Protein AF-A0A6I0DTQ0-F1 (afdb_monomer_lite)

pLDDT: mean 89.84, std 14.94, range [44.59, 98.56]

Radius of gyration: 71.35 Å; chains: 1; bounding box: 138×40×204 Å

Organism: Brucella anthropi (NCBI:txid529)

Foldseek 3Di:
DDDQDKFKKFFQAWDWAACVQVVHPGIDTGHHRRIDITRPVVRVVCVVVVRIHRSVVVVVVVVVVVVVVVVVVVVVVVVVVVVVVVVVVVVVVVVVVVVVVVVVVVVVVVVVVVVVVVVVVVVVVVVVVVVVVVVVVVVVVVVVVVVVVVVVVVVVVVVVVVVVVVVPDDDDDPPPDDPDDDDDDDDD

Sequence (188 aa):
MSKKSIIVVAFPHGGIIPAGVLEKPANVSVLPHEPIEVPKFYGEHLISDRIAYDFVEAEKRKKVVAVSAANDAEIARADAETLEALNEQIARLTSENEKLTADLDEAGKKISALESDKVKLSGEIGSLQADLKDADKALADERDRLGKELEAERKNVITLTEQLAEVTKPPAQTQESLKMDGDSGKSK

Secondary structure (DSSP, 8-state):
-PPPPEEEEE-TT-EEE-HHHHT-SSPEEE-TT-EEEEEHHHHHHHHHTTSSEEHHHHHHHHHHHHHHHHHHHHHHHHHHHHHHHHHHHHHHHHHHHHHHHHHHHHHHHHHHHHHHHHHHHHHHHHHHHHHHHHHHHHHHHHHHHHHHHHHHHHHHHHHHHHHHHHHTSPPP----------------

Structure (mmCIF, N/CA/C/O backbone):
data_AF-A0A6I0DTQ0-F1
#
_entry.id   AF-A0A6I0DTQ0-F1
#
loop_
_atom_site.group_PDB
_atom_site.id
_atom_site.type_symbol
_atom_site.label_atom_id
_atom_site.label_alt_id
_atom_site.label_comp_id
_atom_site.label_asym_id
_atom_site.label_entity_id
_atom_site.label_seq_id
_atom_site.pdbx_PDB_ins_code
_atom_site.Cartn_x
_atom_site.Cartn_y
_atom_site.Cartn_z
_atom_site.occupancy
_atom_site.B_iso_or_equiv
_atom_site.auth_seq_id
_atom_site.auth_comp_id
_atom_site.auth_asym_id
_atom_site.auth_atom_id
_atom_site.pdbx_PDB_model_num
ATOM 1 N N . MET A 1 1 ? 69.497 1.106 -53.245 1.00 46.22 1 MET A N 1
ATOM 2 C CA . MET A 1 1 ? 68.080 1.028 -53.660 1.00 46.22 1 MET A CA 1
ATOM 3 C C . MET A 1 1 ? 67.212 1.348 -52.450 1.00 46.22 1 MET A C 1
ATOM 5 O O . MET A 1 1 ? 66.999 0.470 -51.621 1.00 46.22 1 MET A O 1
ATOM 9 N N . SER A 1 2 ? 66.807 2.609 -52.275 1.00 53.47 2 SER A N 1
ATOM 10 C CA . SER A 1 2 ? 65.869 2.970 -51.199 1.00 53.47 2 SER A CA 1
ATOM 11 C C . SER A 1 2 ? 64.527 2.302 -51.466 1.00 53.47 2 SER A C 1
ATOM 13 O O . SER A 1 2 ? 64.005 2.402 -52.574 1.00 53.47 2 SER A O 1
ATOM 15 N N . LYS A 1 3 ? 63.971 1.616 -50.464 1.00 60.00 3 LYS A N 1
ATOM 16 C CA . LYS A 1 3 ? 62.603 1.093 -50.533 1.00 60.00 3 LYS A CA 1
ATOM 17 C C . LYS A 1 3 ? 61.665 2.282 -50.765 1.00 60.00 3 LYS A C 1
ATOM 19 O O . LYS A 1 3 ? 61.660 3.209 -49.958 1.00 60.00 3 LYS A O 1
ATOM 24 N N . LYS A 1 4 ? 60.926 2.292 -51.879 1.00 71.62 4 LYS A N 1
ATOM 25 C CA . LYS A 1 4 ? 59.901 3.315 -52.122 1.00 71.62 4 LYS A CA 1
ATOM 26 C C . LYS A 1 4 ? 58.825 3.151 -51.052 1.00 71.62 4 LYS A C 1
ATOM 28 O O . LYS A 1 4 ? 58.296 2.058 -50.882 1.00 71.62 4 LYS A O 1
ATOM 33 N N . SER A 1 5 ? 58.531 4.215 -50.315 1.00 88.12 5 SER A N 1
ATOM 34 C CA . SER A 1 5 ? 57.422 4.226 -49.361 1.00 88.12 5 SER A CA 1
ATOM 35 C C . SER A 1 5 ? 56.105 4.106 -50.128 1.00 88.12 5 SER A C 1
A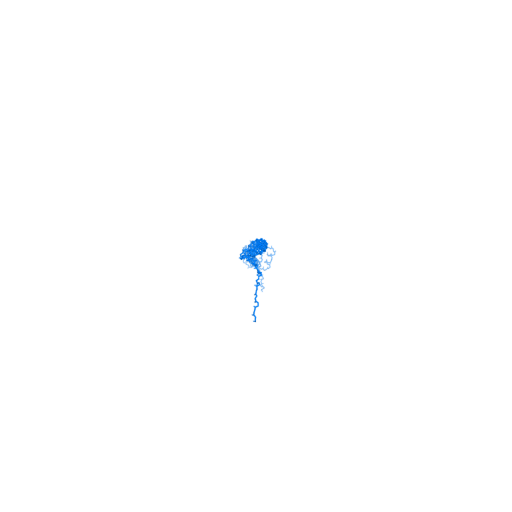TOM 37 O O . SER A 1 5 ? 55.890 4.854 -51.083 1.00 88.12 5 SER A O 1
ATOM 39 N N . ILE A 1 6 ? 55.242 3.179 -49.721 1.00 91.75 6 ILE A N 1
ATOM 40 C CA . ILE A 1 6 ? 53.941 2.890 -50.342 1.00 91.75 6 ILE A CA 1
ATOM 41 C C . ILE A 1 6 ? 52.830 3.267 -49.353 1.00 91.75 6 ILE A C 1
ATOM 43 O O . ILE A 1 6 ? 53.037 3.214 -48.139 1.00 91.75 6 ILE A O 1
ATOM 47 N N . ILE A 1 7 ? 51.671 3.661 -49.876 1.00 93.94 7 ILE A N 1
ATOM 48 C CA . ILE A 1 7 ? 50.420 3.864 -49.136 1.00 93.94 7 ILE A CA 1
ATOM 49 C C . ILE A 1 7 ? 49.283 3.137 -49.866 1.00 93.94 7 ILE A C 1
ATOM 51 O O . ILE A 1 7 ? 49.312 3.019 -51.093 1.00 93.94 7 ILE A O 1
ATOM 55 N N . VAL A 1 8 ? 48.298 2.635 -49.119 1.00 95.81 8 VAL A N 1
ATOM 56 C CA . VAL A 1 8 ? 47.099 2.001 -49.682 1.00 95.81 8 VAL A CA 1
ATOM 57 C C . VAL A 1 8 ? 45.990 3.041 -49.744 1.00 95.81 8 VAL A C 1
ATOM 59 O O . VAL A 1 8 ? 45.531 3.534 -48.712 1.00 95.81 8 VAL A O 1
ATOM 62 N N . VAL A 1 9 ? 45.549 3.365 -50.952 1.00 94.69 9 VAL A N 1
ATOM 63 C CA . VAL A 1 9 ? 44.451 4.306 -51.180 1.00 94.69 9 VAL A CA 1
ATOM 64 C C . VAL A 1 9 ? 43.277 3.599 -51.832 1.00 94.69 9 VAL A C 1
ATOM 66 O O . VAL A 1 9 ? 43.436 2.534 -52.421 1.00 94.69 9 VAL A O 1
ATOM 69 N N . ALA A 1 10 ? 42.097 4.197 -51.742 1.00 96.00 10 ALA A N 1
ATOM 70 C CA . ALA A 1 10 ? 40.934 3.766 -52.501 1.00 96.00 10 ALA A CA 1
ATOM 71 C C . ALA A 1 10 ? 40.205 4.981 -53.083 1.00 96.00 10 ALA A C 1
ATOM 73 O O . ALA A 1 10 ? 40.175 6.060 -52.484 1.00 96.00 10 ALA A O 1
ATOM 74 N N . PHE A 1 11 ? 39.627 4.806 -54.269 1.00 95.62 11 PHE A N 1
ATOM 75 C CA . PHE A 1 11 ? 38.953 5.871 -55.011 1.00 95.62 11 PHE A C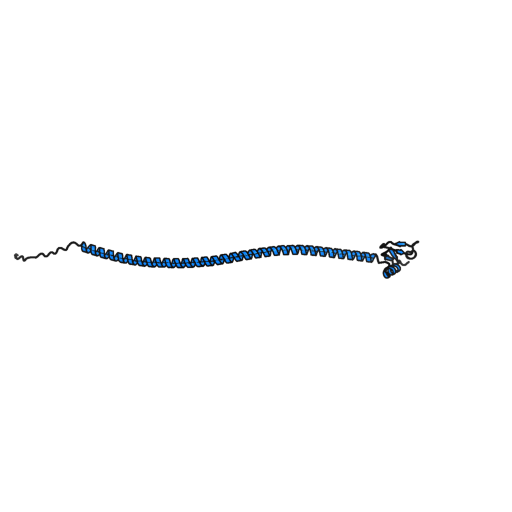A 1
ATOM 76 C C . PHE A 1 11 ? 37.437 5.768 -54.808 1.00 95.62 11 PHE A C 1
ATOM 78 O O . PHE A 1 11 ? 36.880 4.718 -55.121 1.00 95.62 11 PHE A O 1
ATOM 85 N N . PRO A 1 12 ? 36.727 6.821 -54.364 1.00 93.94 12 PRO A N 1
ATOM 86 C CA . PRO A 1 12 ? 35.274 6.767 -54.155 1.00 93.94 12 PRO A CA 1
ATOM 87 C C . PRO A 1 12 ? 34.465 6.380 -55.401 1.00 93.94 12 PRO A C 1
ATOM 89 O O . PRO A 1 12 ? 33.407 5.769 -55.296 1.00 93.94 12 PRO A O 1
ATOM 92 N N . HIS A 1 13 ? 34.965 6.719 -56.591 1.00 94.06 13 HIS A N 1
ATOM 93 C CA . HIS A 1 13 ? 34.274 6.497 -57.867 1.00 94.06 13 HIS A CA 1
ATOM 94 C C . HIS A 1 13 ? 35.067 5.617 -58.845 1.00 94.06 13 HIS A C 1
ATOM 96 O O . HIS A 1 13 ? 34.694 5.500 -60.010 1.00 94.06 13 HIS A O 1
ATOM 102 N N . GLY A 1 14 ? 36.145 4.979 -58.377 1.00 92.06 14 GLY A N 1
ATOM 103 C CA . GLY A 1 14 ? 37.101 4.283 -59.238 1.00 92.06 14 GLY A CA 1
ATOM 104 C C . GLY A 1 14 ? 37.994 5.255 -60.014 1.00 92.06 14 GLY A C 1
ATOM 105 O O . GLY A 1 14 ? 37.874 6.476 -59.890 1.00 92.06 14 GLY A O 1
ATOM 106 N N . GLY A 1 15 ? 38.932 4.725 -60.794 1.00 91.56 15 GLY A N 1
ATOM 107 C CA . GLY A 1 15 ? 39.879 5.554 -61.536 1.00 91.56 15 GLY A CA 1
ATOM 108 C C . GLY A 1 15 ? 40.853 4.763 -62.398 1.00 91.56 15 GLY A C 1
ATOM 109 O O . GLY A 1 15 ? 40.820 3.535 -62.452 1.00 91.56 15 GLY A O 1
ATOM 110 N N . ILE A 1 16 ? 41.732 5.485 -63.091 1.00 92.56 16 ILE A N 1
ATOM 111 C CA . ILE A 1 16 ? 42.818 4.903 -63.881 1.00 92.56 16 ILE A CA 1
ATOM 112 C C . ILE A 1 16 ? 44.137 5.447 -63.344 1.00 92.56 16 ILE A C 1
ATOM 114 O O . ILE A 1 16 ? 44.360 6.656 -63.349 1.00 92.56 16 ILE A O 1
ATOM 118 N N . ILE A 1 17 ? 45.024 4.552 -62.917 1.00 92.31 17 ILE A N 1
ATOM 119 C CA . ILE A 1 17 ? 46.374 4.894 -62.481 1.00 92.31 17 ILE A CA 1
ATOM 120 C C . ILE A 1 17 ? 47.333 4.709 -63.663 1.00 92.31 17 ILE A C 1
ATOM 122 O O . ILE A 1 17 ? 47.393 3.612 -64.233 1.00 92.31 17 ILE A O 1
ATOM 126 N N . PRO A 1 18 ? 48.101 5.745 -64.045 1.00 92.56 18 PRO A N 1
ATOM 127 C CA . PRO A 1 18 ? 49.045 5.640 -65.147 1.00 92.56 18 PRO A CA 1
ATOM 128 C C . PRO A 1 18 ? 50.123 4.575 -64.912 1.00 92.56 18 PRO A C 1
ATOM 130 O O . PRO A 1 18 ? 50.679 4.458 -63.818 1.00 92.56 18 PRO A O 1
ATOM 133 N N . ALA A 1 19 ? 50.479 3.858 -65.978 1.00 89.00 19 ALA A N 1
ATOM 134 C CA . ALA A 1 19 ? 51.502 2.811 -66.002 1.00 89.00 19 ALA A CA 1
ATOM 135 C C . ALA A 1 19 ? 52.829 3.242 -65.343 1.00 89.00 19 ALA A C 1
ATOM 137 O O . ALA A 1 19 ? 53.404 2.509 -64.539 1.00 89.00 19 ALA A O 1
ATOM 138 N N . GLY A 1 20 ? 53.271 4.475 -65.630 1.00 86.75 20 GLY A N 1
ATOM 139 C CA . GLY A 1 20 ? 54.525 5.045 -65.125 1.00 86.75 20 GLY A CA 1
ATOM 140 C C . GLY A 1 20 ? 54.544 5.342 -63.622 1.00 86.75 20 GLY A C 1
ATOM 141 O O . GLY A 1 20 ? 55.620 5.442 -63.043 1.00 86.75 20 GLY A O 1
ATOM 142 N N . VAL A 1 21 ? 53.380 5.441 -62.973 1.00 86.75 21 VAL A N 1
ATOM 143 C CA . VAL A 1 21 ? 53.284 5.645 -61.516 1.00 86.75 21 VAL A CA 1
ATOM 144 C C . VAL A 1 21 ? 53.479 4.326 -60.764 1.00 86.75 21 VAL A C 1
ATOM 146 O O . VAL A 1 21 ? 54.092 4.308 -59.699 1.00 86.75 21 VAL A O 1
ATOM 149 N N . LEU A 1 22 ? 52.981 3.220 -61.328 1.00 86.00 22 LEU A N 1
ATOM 150 C CA . LEU A 1 22 ? 53.056 1.879 -60.733 1.00 86.00 22 LEU A CA 1
ATOM 151 C C . LEU A 1 22 ? 54.194 1.013 -61.295 1.00 86.00 22 LEU A C 1
ATOM 153 O O . LEU A 1 22 ? 54.311 -0.142 -60.898 1.00 86.00 22 LEU A O 1
ATOM 157 N N . GLU A 1 23 ? 54.991 1.538 -62.232 1.00 85.25 23 GLU A N 1
ATOM 158 C CA . GLU A 1 23 ? 56.022 0.790 -62.977 1.00 85.25 23 GLU A CA 1
ATOM 159 C C . GLU A 1 23 ? 55.468 -0.477 -63.659 1.00 85.25 23 GLU A C 1
ATOM 161 O O . GLU A 1 23 ? 56.140 -1.501 -63.778 1.00 85.25 23 GLU A O 1
ATOM 166 N N . LYS A 1 24 ? 54.212 -0.402 -64.113 1.00 85.19 24 LYS A N 1
ATOM 167 C CA . LYS A 1 24 ? 53.505 -1.483 -64.811 1.00 85.19 24 LYS A CA 1
ATOM 168 C C . LYS A 1 24 ? 53.553 -1.271 -66.329 1.00 85.19 24 LYS A C 1
ATOM 170 O O . LYS A 1 24 ? 53.715 -0.140 -66.777 1.00 85.19 24 LYS A O 1
ATOM 175 N N . PRO A 1 25 ? 53.375 -2.329 -67.142 1.00 84.00 25 PRO A N 1
ATOM 176 C CA . PRO A 1 25 ? 53.406 -2.214 -68.603 1.00 84.00 25 PRO A CA 1
ATOM 177 C C . PRO A 1 25 ? 52.182 -1.496 -69.201 1.00 84.00 25 PRO A C 1
ATOM 179 O O . PRO A 1 25 ? 52.216 -1.108 -70.364 1.00 84.00 25 PRO A O 1
ATOM 182 N N . ALA A 1 26 ? 51.102 -1.318 -68.433 1.00 91.00 26 ALA A N 1
ATOM 183 C CA . ALA A 1 26 ? 49.875 -0.659 -68.870 1.00 91.00 26 ALA A CA 1
ATOM 184 C C . ALA A 1 26 ? 49.212 0.102 -67.714 1.00 91.00 26 ALA A C 1
ATOM 186 O O . ALA A 1 26 ? 49.498 -0.150 -66.539 1.00 91.00 26 ALA A O 1
ATOM 187 N N . ASN A 1 27 ? 48.324 1.036 -68.064 1.00 91.12 27 ASN A N 1
ATOM 188 C CA . ASN A 1 27 ? 47.501 1.754 -67.095 1.00 91.12 27 ASN A CA 1
ATOM 189 C C . ASN A 1 27 ? 46.616 0.765 -66.326 1.00 91.12 27 ASN A C 1
ATOM 191 O O . ASN A 1 27 ? 46.078 -0.176 -66.909 1.00 91.12 27 ASN A O 1
ATOM 195 N N . VAL A 1 28 ? 46.446 0.992 -65.026 1.00 92.06 28 VAL A N 1
ATOM 196 C CA . VAL A 1 28 ? 45.638 0.131 -64.155 1.00 92.06 28 VAL A CA 1
ATOM 197 C C . VAL A 1 28 ? 44.296 0.799 -63.907 1.00 92.06 28 VAL A C 1
ATOM 199 O O . VAL A 1 28 ? 44.256 1.903 -63.374 1.00 92.06 28 VAL A O 1
ATOM 202 N N . SER A 1 29 ? 43.204 0.135 -64.280 1.00 92.31 29 SER A N 1
ATOM 203 C CA . SER A 1 29 ? 41.858 0.548 -63.877 1.00 92.31 29 SER A CA 1
ATOM 204 C C . SER A 1 29 ? 41.558 -0.005 -62.485 1.00 92.31 29 SER A C 1
ATOM 206 O O . SER A 1 29 ? 41.825 -1.174 -62.225 1.00 92.31 29 SER A O 1
ATOM 208 N N . VAL A 1 30 ? 41.044 0.851 -61.607 1.00 93.31 30 VAL A N 1
ATOM 209 C CA . VAL A 1 30 ? 40.690 0.543 -60.218 1.00 93.31 30 VAL A CA 1
ATOM 210 C C . VAL A 1 30 ? 39.196 0.786 -60.048 1.00 93.31 30 VAL A C 1
ATOM 212 O O . VAL A 1 30 ? 38.687 1.835 -60.465 1.00 93.31 30 VAL A O 1
ATOM 215 N N . LEU A 1 31 ? 38.488 -0.174 -59.462 1.00 93.50 31 LEU A N 1
ATOM 216 C CA . LEU A 1 31 ? 37.058 -0.066 -59.194 1.00 93.50 31 LEU A CA 1
ATOM 217 C C . LEU A 1 31 ? 36.773 0.883 -58.013 1.00 93.50 31 LEU A C 1
ATOM 219 O O . LEU A 1 31 ? 37.662 1.193 -57.214 1.00 93.50 31 LEU A O 1
ATOM 223 N N . PRO A 1 32 ? 35.527 1.372 -57.874 1.00 95.31 32 PRO A N 1
ATOM 224 C CA . PRO A 1 32 ? 35.122 2.150 -56.709 1.00 95.31 32 PRO A CA 1
ATOM 225 C C . PRO A 1 32 ? 35.425 1.426 -55.392 1.00 95.31 32 PRO A C 1
ATOM 227 O O . PRO A 1 32 ? 35.083 0.258 -55.224 1.00 95.31 32 PRO A O 1
ATOM 230 N N . HIS A 1 33 ? 36.051 2.142 -54.459 1.00 93.25 33 HIS A N 1
ATOM 231 C CA . HIS A 1 33 ? 36.477 1.677 -53.135 1.00 93.25 33 HIS A CA 1
ATOM 232 C C . HIS A 1 33 ? 37.450 0.487 -53.126 1.00 93.25 33 HIS A C 1
ATOM 234 O O . HIS A 1 33 ? 37.730 -0.059 -52.057 1.00 93.25 33 HIS A O 1
ATOM 240 N N . GLU A 1 34 ? 37.997 0.103 -54.280 1.00 94.12 34 GLU A N 1
ATOM 241 C CA . GLU A 1 34 ? 38.989 -0.961 -54.363 1.00 94.12 34 GLU A CA 1
ATOM 242 C C . GLU A 1 34 ? 40.337 -0.465 -53.803 1.00 94.12 34 GLU A C 1
ATOM 244 O O . GLU A 1 34 ? 40.839 0.578 -54.243 1.00 94.12 34 GLU A O 1
ATOM 249 N N . PRO A 1 35 ? 40.921 -1.166 -52.813 1.00 94.88 35 PRO A N 1
ATOM 250 C CA . PRO A 1 35 ? 42.202 -0.784 -52.236 1.00 94.88 35 PRO A CA 1
ATOM 251 C C . PRO A 1 35 ? 43.342 -1.051 -53.220 1.00 94.88 35 PRO A C 1
ATOM 253 O O . PRO A 1 35 ? 43.475 -2.149 -53.760 1.00 94.88 35 PRO A O 1
ATOM 256 N N . ILE A 1 36 ? 44.207 -0.058 -53.414 1.00 94.31 36 ILE A N 1
ATOM 257 C CA . ILE A 1 36 ? 45.357 -0.144 -54.314 1.00 94.31 36 ILE A CA 1
ATOM 258 C C . ILE A 1 36 ? 46.597 0.486 -53.677 1.00 94.31 36 ILE A C 1
ATOM 260 O O . ILE A 1 36 ? 46.548 1.548 -53.056 1.00 94.31 36 ILE A O 1
ATOM 264 N N . GLU A 1 37 ? 47.732 -0.185 -53.843 1.00 93.94 37 GLU A N 1
ATOM 265 C CA . GLU A 1 37 ? 49.034 0.288 -53.384 1.00 93.94 37 GLU A CA 1
ATOM 266 C C . GLU A 1 37 ? 49.648 1.263 -54.392 1.00 93.94 37 GLU A C 1
ATOM 268 O O . GLU A 1 37 ? 49.833 0.933 -55.566 1.00 93.94 37 GLU A O 1
ATOM 273 N N . VAL A 1 38 ? 49.995 2.463 -53.926 1.00 93.12 38 VAL A N 1
ATOM 274 C CA . VAL A 1 38 ? 50.631 3.508 -54.739 1.00 93.12 38 VAL A CA 1
ATOM 275 C C . VAL A 1 38 ? 51.852 4.095 -54.025 1.00 93.12 38 VAL A C 1
ATOM 277 O O . VAL A 1 38 ? 51.929 4.046 -52.793 1.00 93.12 38 VAL A O 1
ATOM 280 N N . PRO A 1 39 ? 52.819 4.692 -54.751 1.00 94.31 39 PRO A N 1
ATOM 281 C CA . PRO A 1 39 ? 53.898 5.445 -54.118 1.00 94.31 39 PRO A CA 1
ATOM 282 C C . PRO A 1 39 ? 53.343 6.530 -53.189 1.00 94.31 39 PRO A C 1
ATOM 284 O O . PRO A 1 39 ? 52.445 7.279 -53.574 1.00 94.31 39 PRO A O 1
ATOM 287 N N . LYS A 1 40 ? 53.906 6.645 -51.983 1.00 92.94 40 LYS A N 1
ATOM 288 C CA . LYS A 1 40 ? 53.403 7.506 -50.902 1.00 92.94 40 LYS A CA 1
ATOM 289 C C . LYS A 1 40 ? 53.139 8.947 -51.343 1.00 92.94 40 LYS A C 1
ATOM 291 O O . LYS A 1 40 ? 52.053 9.452 -51.112 1.00 92.94 40 LYS A O 1
ATOM 296 N N . PHE A 1 41 ? 54.090 9.561 -52.047 1.00 91.31 41 PHE A N 1
ATOM 297 C CA . PHE A 1 41 ? 53.958 10.930 -52.557 1.00 91.31 41 PHE A CA 1
ATOM 298 C C . PHE A 1 41 ? 52.749 11.098 -53.493 1.00 91.31 41 PHE A C 1
ATOM 300 O O . PHE A 1 41 ? 51.995 12.056 -53.378 1.00 91.31 41 PHE A O 1
ATOM 307 N N . TYR A 1 42 ? 52.523 10.135 -54.392 1.00 92.06 42 TYR A N 1
ATOM 308 C CA . TYR A 1 42 ? 51.373 10.154 -55.296 1.00 92.06 42 TYR A CA 1
ATOM 309 C C . TYR A 1 42 ? 50.056 9.954 -54.534 1.00 92.06 42 TYR A C 1
ATOM 311 O O . TYR A 1 42 ? 49.102 10.694 -54.752 1.00 92.06 42 TYR A O 1
ATOM 319 N N . GLY A 1 43 ? 50.013 8.999 -53.599 1.00 93.44 43 GLY A N 1
ATOM 320 C CA . GLY A 1 43 ? 48.832 8.756 -52.767 1.00 93.44 43 GLY A CA 1
ATOM 321 C C . GLY A 1 43 ? 48.459 9.941 -51.873 1.00 93.44 43 GLY A C 1
ATOM 322 O O . GLY A 1 43 ? 47.283 10.277 -51.781 1.00 93.44 43 GLY A O 1
ATOM 323 N N . GLU A 1 44 ? 49.436 10.622 -51.269 1.00 94.31 44 GLU A N 1
ATOM 324 C CA . GLU A 1 44 ? 49.205 11.816 -50.441 1.00 94.31 44 GLU A CA 1
ATOM 325 C C . GLU A 1 44 ? 48.609 12.976 -51.248 1.00 94.31 44 GLU A C 1
ATOM 327 O O . GLU A 1 44 ? 47.685 13.629 -50.766 1.00 94.31 44 GLU A O 1
ATOM 332 N N . HIS A 1 45 ? 49.061 13.193 -52.489 1.00 94.94 45 HIS A N 1
ATOM 333 C CA . HIS A 1 45 ? 48.438 14.172 -53.385 1.00 94.94 45 HIS A CA 1
ATOM 334 C C . HIS A 1 45 ? 46.989 13.810 -53.713 1.00 94.94 45 HIS A C 1
ATOM 336 O O . HIS A 1 45 ? 46.106 14.656 -53.594 1.00 94.94 45 HIS A O 1
ATOM 342 N N . LEU A 1 46 ? 46.719 12.543 -54.043 1.00 94.25 46 LEU A N 1
ATOM 343 C CA . LEU A 1 46 ? 45.353 12.090 -54.314 1.00 94.25 46 LEU A CA 1
ATOM 344 C C . LEU A 1 46 ? 44.425 12.267 -53.106 1.00 94.25 46 LEU A C 1
ATOM 346 O O . LEU A 1 46 ? 43.259 12.622 -53.278 1.00 94.25 46 LEU A O 1
ATOM 350 N N . ILE A 1 47 ? 44.931 12.024 -51.895 1.00 94.81 47 ILE A N 1
ATOM 351 C CA . ILE A 1 47 ? 44.183 12.232 -50.650 1.00 94.81 47 ILE A CA 1
ATOM 352 C C . ILE A 1 47 ? 43.957 13.724 -50.390 1.00 94.81 47 ILE A C 1
ATOM 354 O O . ILE A 1 47 ? 42.835 14.128 -50.079 1.00 94.81 47 ILE A O 1
ATOM 358 N N . SER A 1 48 ? 44.995 14.550 -50.544 1.00 95.00 48 SER A N 1
ATOM 359 C CA . SER A 1 48 ? 44.921 16.008 -50.376 1.00 95.00 48 SER A CA 1
ATOM 360 C C . SER A 1 48 ? 43.880 16.635 -51.306 1.00 95.00 48 SER A C 1
ATOM 362 O O . SER A 1 48 ? 43.073 17.460 -50.874 1.00 95.00 48 SER A O 1
ATOM 364 N N . ASP A 1 49 ? 43.843 16.180 -52.558 1.00 95.06 49 ASP A N 1
ATOM 365 C CA . ASP A 1 49 ? 42.918 16.668 -53.583 1.00 95.06 49 ASP A CA 1
ATOM 366 C C . ASP A 1 49 ? 41.523 16.025 -53.480 1.00 95.06 49 ASP A C 1
ATOM 368 O O . ASP A 1 49 ? 40.641 16.309 -54.291 1.00 95.06 49 ASP A O 1
ATOM 372 N N . ARG A 1 50 ? 41.298 15.172 -52.467 1.00 92.94 50 ARG A N 1
ATOM 373 C CA . ARG A 1 50 ? 40.045 14.433 -52.215 1.00 92.94 50 ARG A CA 1
ATOM 374 C C . ARG A 1 50 ? 39.630 13.503 -53.361 1.00 92.94 50 ARG A C 1
ATOM 376 O O . ARG A 1 50 ? 38.459 13.150 -53.483 1.00 92.94 50 ARG A O 1
ATOM 383 N N . ILE A 1 51 ? 40.589 13.095 -54.188 1.00 93.19 51 ILE A N 1
ATOM 384 C CA . ILE A 1 51 ? 40.391 12.153 -55.296 1.00 93.19 51 ILE A CA 1
ATOM 385 C C . ILE A 1 51 ? 40.391 10.711 -54.769 1.00 93.19 51 ILE A C 1
ATOM 387 O O . ILE A 1 51 ? 39.645 9.864 -55.261 1.00 93.19 51 ILE A O 1
ATOM 391 N N . ALA A 1 52 ? 41.202 10.434 -53.747 1.00 94.38 52 ALA A N 1
ATOM 392 C CA . ALA A 1 52 ? 41.252 9.158 -53.043 1.00 94.38 52 ALA A CA 1
ATOM 393 C C . ALA A 1 52 ? 41.223 9.374 -51.522 1.00 94.38 52 ALA A C 1
ATOM 395 O O . ALA A 1 52 ? 41.318 10.499 -51.038 1.00 94.38 52 ALA A O 1
ATOM 396 N N . TYR A 1 53 ? 41.094 8.299 -50.753 1.00 94.50 53 TYR A N 1
ATOM 397 C CA . TYR A 1 53 ? 41.240 8.322 -49.297 1.00 94.50 53 TYR A CA 1
ATOM 398 C C . TYR A 1 53 ? 42.207 7.229 -48.839 1.00 94.50 53 TYR A C 1
ATOM 400 O O . TYR A 1 53 ? 42.385 6.227 -49.535 1.00 94.50 53 TYR A O 1
ATOM 408 N N . ASP A 1 54 ? 42.820 7.411 -47.665 1.00 95.31 54 ASP A N 1
ATOM 409 C CA . ASP A 1 54 ? 43.622 6.367 -47.020 1.00 95.31 54 ASP A CA 1
ATOM 410 C C . ASP A 1 54 ? 42.699 5.216 -46.605 1.00 95.31 54 ASP A C 1
ATOM 412 O O . ASP A 1 54 ? 41.855 5.354 -45.711 1.00 95.31 54 ASP A O 1
ATOM 416 N N . PHE A 1 55 ? 42.838 4.079 -47.283 1.00 93.06 55 PHE A N 1
ATOM 417 C CA . PHE A 1 55 ? 41.969 2.929 -47.074 1.00 93.06 55 PHE A CA 1
ATOM 418 C C . PHE A 1 55 ? 42.174 2.309 -45.689 1.00 93.06 55 PHE A C 1
ATOM 420 O O . PHE A 1 55 ? 41.205 1.945 -45.020 1.00 93.06 55 PHE A O 1
ATOM 427 N N . VAL A 1 56 ? 43.424 2.235 -45.227 1.00 92.69 56 VAL A N 1
ATOM 428 C CA . VAL A 1 56 ? 43.775 1.623 -43.940 1.00 92.69 56 VAL A CA 1
ATOM 429 C C . VAL A 1 56 ? 43.246 2.475 -42.793 1.00 92.69 56 VAL A C 1
ATOM 431 O O . VAL A 1 56 ? 42.713 1.944 -41.814 1.00 92.69 56 VAL A O 1
ATOM 434 N N . GLU A 1 57 ? 43.365 3.796 -42.895 1.00 90.62 57 GLU A N 1
ATOM 435 C CA . GLU A 1 57 ? 42.808 4.703 -41.897 1.00 90.62 57 GLU A CA 1
ATOM 436 C C . GLU A 1 57 ? 41.272 4.706 -41.924 1.00 90.62 57 GLU A C 1
ATOM 438 O O . GLU A 1 57 ? 40.640 4.657 -40.865 1.00 90.62 57 GLU A O 1
ATOM 443 N N . ALA A 1 58 ? 40.656 4.681 -43.108 1.00 90.00 58 ALA A N 1
ATOM 444 C CA . ALA A 1 58 ? 39.205 4.593 -43.245 1.00 90.00 58 ALA A CA 1
ATOM 445 C C . ALA A 1 58 ? 38.635 3.289 -42.660 1.00 90.00 58 ALA A C 1
ATOM 447 O O . ALA A 1 58 ? 37.631 3.331 -41.945 1.00 90.00 58 ALA A O 1
ATOM 448 N N . GLU A 1 59 ? 39.281 2.140 -42.881 1.00 90.62 59 GLU A N 1
ATOM 449 C CA . GLU A 1 59 ? 38.877 0.874 -42.257 1.00 90.62 59 GLU A CA 1
ATOM 450 C C . GLU A 1 59 ? 39.024 0.899 -40.734 1.00 90.62 59 GLU A C 1
ATOM 452 O O . GLU A 1 59 ? 38.148 0.399 -40.022 1.00 90.62 59 GLU A O 1
ATOM 457 N N . LYS A 1 60 ? 40.103 1.498 -40.210 1.00 92.19 60 LYS A N 1
ATOM 458 C CA . LYS A 1 60 ? 40.275 1.683 -38.761 1.00 92.19 60 LYS A CA 1
ATOM 459 C C . LYS A 1 60 ? 39.156 2.545 -38.186 1.00 92.19 60 LYS A C 1
ATOM 461 O O . LYS A 1 60 ? 38.531 2.139 -37.210 1.00 92.19 60 LYS A O 1
ATOM 466 N N . ARG A 1 61 ? 38.852 3.685 -38.815 1.00 90.81 61 ARG A N 1
ATOM 467 C CA . ARG A 1 61 ? 37.748 4.566 -38.402 1.00 90.81 61 ARG A CA 1
ATOM 468 C C . ARG A 1 61 ? 36.406 3.835 -38.454 1.00 90.81 61 ARG A C 1
ATOM 470 O O . ARG A 1 61 ? 35.653 3.902 -37.489 1.00 90.81 61 ARG A O 1
ATOM 477 N N . LYS A 1 62 ? 36.136 3.061 -39.512 1.00 91.12 62 LYS A N 1
ATOM 478 C CA . LYS A 1 62 ? 34.916 2.244 -39.636 1.00 91.12 62 LYS A CA 1
ATOM 479 C C . LYS A 1 62 ? 34.788 1.223 -38.503 1.00 91.12 62 LYS A C 1
ATOM 481 O O . LYS A 1 62 ? 33.706 1.077 -37.944 1.00 91.12 62 LYS A O 1
ATOM 486 N N . LYS A 1 63 ? 35.881 0.541 -38.141 1.00 90.62 63 LYS A N 1
ATOM 487 C CA . LYS A 1 63 ? 35.901 -0.405 -37.013 1.00 90.62 63 LYS A CA 1
ATOM 488 C C . LYS A 1 63 ? 35.645 0.298 -35.681 1.00 90.62 63 LYS A C 1
ATOM 490 O O . LYS A 1 63 ? 34.831 -0.186 -34.908 1.00 90.62 63 LYS A O 1
ATOM 495 N N . VAL A 1 64 ? 36.278 1.446 -35.435 1.00 93.19 64 VAL A N 1
ATOM 496 C CA . VAL A 1 64 ? 36.067 2.225 -34.201 1.00 93.19 64 VAL A CA 1
ATOM 497 C C . VAL A 1 64 ? 34.615 2.693 -34.081 1.00 93.19 64 VAL A C 1
ATOM 499 O O . VAL A 1 64 ? 34.018 2.514 -33.026 1.00 93.19 64 VAL A O 1
ATOM 502 N N . VAL A 1 65 ? 34.024 3.211 -35.162 1.00 93.25 65 VAL A N 1
ATOM 503 C CA . VAL A 1 65 ? 32.615 3.647 -35.184 1.00 93.25 65 VAL A CA 1
ATOM 504 C C . VAL A 1 65 ? 31.653 2.472 -34.984 1.00 93.25 65 VAL A C 1
ATOM 506 O O . VAL A 1 65 ? 30.655 2.603 -34.284 1.00 93.25 65 VAL A O 1
ATOM 509 N N . ALA A 1 66 ? 31.945 1.307 -35.568 1.00 93.19 66 ALA A N 1
ATOM 510 C CA . ALA A 1 66 ? 31.129 0.113 -35.356 1.00 93.19 66 ALA A CA 1
ATOM 511 C C . ALA A 1 66 ? 31.184 -0.369 -33.896 1.00 93.19 66 ALA A C 1
ATOM 513 O O . ALA A 1 66 ? 30.160 -0.766 -33.350 1.00 93.19 66 ALA A O 1
ATOM 514 N N . VAL A 1 67 ? 32.360 -0.306 -33.260 1.00 94.19 67 VAL A N 1
ATOM 515 C CA . VAL A 1 67 ? 32.527 -0.662 -31.843 1.00 94.19 67 VAL A CA 1
ATOM 516 C C . VAL A 1 67 ? 31.815 0.340 -30.937 1.00 94.19 67 VAL A C 1
ATOM 518 O O . VAL A 1 67 ? 31.118 -0.083 -30.022 1.00 94.19 67 VAL A O 1
ATOM 521 N N . SER A 1 68 ? 31.925 1.647 -31.196 1.00 92.75 68 SER A N 1
ATOM 522 C CA . SER A 1 68 ? 31.204 2.642 -30.392 1.00 92.75 68 SER A CA 1
ATOM 523 C C . SER A 1 68 ? 29.691 2.475 -30.525 1.00 92.75 68 SER A C 1
ATOM 525 O O . SER A 1 68 ? 29.006 2.419 -29.515 1.00 92.75 68 SER A O 1
ATOM 527 N N . ALA A 1 69 ? 29.178 2.279 -31.744 1.00 94.75 69 ALA A N 1
ATOM 528 C CA . ALA A 1 69 ? 27.752 2.047 -31.964 1.00 94.75 69 ALA A CA 1
ATOM 529 C C . ALA A 1 69 ? 27.249 0.753 -31.298 1.00 94.75 69 ALA A C 1
ATOM 531 O O . ALA A 1 69 ? 26.118 0.709 -30.818 1.00 94.75 69 ALA A O 1
ATOM 532 N N . ALA A 1 70 ? 28.073 -0.300 -31.261 1.00 94.81 70 ALA A N 1
ATOM 533 C CA . ALA A 1 70 ? 27.739 -1.534 -30.555 1.00 94.81 70 ALA A CA 1
ATOM 534 C C . ALA A 1 70 ? 27.672 -1.317 -29.036 1.00 94.81 70 ALA A C 1
ATOM 536 O O . ALA A 1 70 ? 26.706 -1.753 -28.415 1.00 94.81 70 ALA A O 1
ATOM 537 N N . ASN A 1 71 ? 28.642 -0.597 -28.464 1.00 95.12 71 ASN A N 1
ATOM 538 C CA . ASN A 1 71 ? 28.650 -0.260 -27.040 1.00 95.12 71 ASN A CA 1
ATOM 539 C C . ASN A 1 71 ? 27.454 0.627 -26.668 1.00 95.12 71 ASN A C 1
ATOM 541 O O . ASN A 1 71 ? 26.781 0.356 -25.680 1.00 95.12 71 ASN A O 1
ATOM 545 N N . ASP A 1 72 ? 27.145 1.644 -27.476 1.00 95.62 72 ASP A N 1
ATOM 546 C CA . ASP A 1 72 ? 25.992 2.523 -27.250 1.00 95.62 72 ASP A CA 1
ATOM 547 C C . ASP A 1 72 ? 24.676 1.729 -27.293 1.00 95.62 72 ASP A C 1
ATOM 549 O O . ASP A 1 72 ? 23.780 1.952 -26.479 1.00 95.62 72 ASP A O 1
ATOM 553 N N . ALA A 1 73 ? 24.561 0.760 -28.209 1.00 95.88 73 ALA A N 1
ATOM 554 C CA . ALA A 1 73 ? 23.398 -0.119 -28.290 1.00 95.88 73 ALA A CA 1
ATOM 555 C C . ALA A 1 73 ? 23.294 -1.087 -27.099 1.00 95.88 73 ALA A C 1
ATOM 557 O O . ALA A 1 73 ? 22.185 -1.406 -26.671 1.00 95.88 73 ALA A O 1
ATOM 558 N N . GLU A 1 74 ? 24.420 -1.568 -26.570 1.00 96.50 74 GLU A N 1
ATOM 559 C CA . GLU A 1 74 ? 24.455 -2.406 -25.368 1.00 96.50 74 GLU A CA 1
ATOM 560 C C . GLU A 1 74 ? 24.046 -1.611 -24.124 1.00 96.50 74 GLU A C 1
ATOM 562 O O . GLU A 1 74 ? 23.179 -2.061 -23.377 1.00 96.50 74 GLU A O 1
ATOM 567 N N . ILE A 1 75 ? 24.580 -0.397 -23.961 1.00 95.94 75 ILE A N 1
ATOM 568 C CA . ILE A 1 75 ? 24.201 0.522 -22.880 1.00 95.94 75 ILE A CA 1
ATOM 569 C C . ILE A 1 75 ? 22.706 0.841 -22.963 1.00 95.94 75 ILE A C 1
ATOM 571 O O . ILE A 1 75 ? 21.996 0.683 -21.977 1.00 95.94 75 ILE A O 1
ATOM 575 N N . ALA A 1 76 ? 22.195 1.189 -24.148 1.00 96.56 76 ALA A N 1
ATOM 576 C CA . ALA A 1 76 ? 20.776 1.492 -24.326 1.00 96.56 76 ALA A CA 1
ATOM 577 C C . ALA A 1 76 ? 19.858 0.304 -23.985 1.00 96.56 76 ALA A C 1
ATOM 579 O O . ALA A 1 76 ? 18.754 0.506 -23.481 1.00 96.56 76 ALA A O 1
ATOM 580 N N . ARG A 1 77 ? 20.295 -0.936 -24.246 1.00 96.56 77 ARG A N 1
ATOM 581 C CA . ARG A 1 77 ? 19.551 -2.141 -23.841 1.00 96.56 77 ARG A CA 1
ATOM 582 C C . ARG A 1 77 ? 19.581 -2.342 -22.332 1.00 96.56 77 ARG A C 1
ATOM 584 O O . ARG A 1 77 ? 18.526 -2.569 -21.753 1.00 96.56 77 ARG A O 1
ATOM 591 N N . ALA A 1 78 ? 20.748 -2.215 -21.705 1.00 96.56 78 ALA A N 1
ATOM 592 C CA . ALA A 1 78 ? 20.875 -2.322 -20.254 1.00 96.56 78 ALA A CA 1
ATOM 593 C C . ALA A 1 78 ? 20.037 -1.248 -19.532 1.00 96.56 78 ALA A C 1
ATOM 595 O O . ALA A 1 78 ? 19.334 -1.542 -18.563 1.00 96.56 78 ALA A O 1
ATOM 596 N N . ASP A 1 79 ? 20.035 -0.016 -20.040 1.00 97.06 79 ASP A N 1
ATOM 597 C CA . ASP A 1 79 ? 19.202 1.070 -19.520 1.00 97.06 79 ASP A CA 1
ATOM 598 C C . ASP A 1 79 ? 17.704 0.768 -19.699 1.00 97.06 79 ASP A C 1
ATOM 600 O O . ASP A 1 79 ? 16.910 0.997 -18.789 1.00 97.06 79 ASP A O 1
ATOM 604 N N . ALA A 1 80 ? 17.295 0.199 -20.837 1.00 97.25 80 ALA A N 1
ATOM 605 C CA . ALA A 1 80 ? 15.904 -0.198 -21.056 1.00 97.25 80 ALA A CA 1
ATOM 606 C C . ALA A 1 80 ? 15.455 -1.314 -20.095 1.00 97.25 80 ALA A C 1
ATOM 608 O O . ALA A 1 80 ? 14.389 -1.202 -19.489 1.00 97.25 80 ALA A O 1
ATOM 609 N N . GLU A 1 81 ? 16.277 -2.350 -19.908 1.00 97.12 81 GLU A N 1
ATOM 610 C CA . GLU A 1 81 ? 15.997 -3.457 -18.981 1.00 97.12 81 GLU A CA 1
ATOM 611 C C . GLU A 1 81 ? 15.911 -2.971 -17.526 1.00 97.12 81 GLU A C 1
ATOM 613 O O . GLU A 1 81 ? 15.012 -3.362 -16.777 1.00 97.12 81 GLU A O 1
ATOM 618 N N . THR A 1 82 ? 16.814 -2.076 -17.115 1.00 97.94 82 THR A N 1
ATOM 619 C CA . THR A 1 82 ? 16.776 -1.496 -15.763 1.00 97.94 82 THR A CA 1
ATOM 620 C C . THR A 1 82 ? 15.557 -0.599 -15.559 1.00 97.94 82 THR A C 1
ATOM 622 O O . THR A 1 82 ? 14.928 -0.672 -14.501 1.00 97.94 82 THR A O 1
ATOM 625 N N . LEU A 1 83 ? 15.171 0.201 -16.557 1.00 97.75 83 LEU A N 1
ATOM 626 C CA . LEU A 1 83 ? 13.949 1.009 -16.508 1.00 97.75 83 LEU A CA 1
ATOM 627 C C . LEU A 1 83 ? 12.691 0.145 -16.414 1.00 97.75 83 LEU A C 1
ATOM 629 O O . LEU A 1 83 ? 11.790 0.469 -15.641 1.00 97.75 83 LEU A O 1
ATOM 633 N N . GLU A 1 84 ? 12.621 -0.954 -17.162 1.00 98.06 84 GLU A N 1
ATOM 634 C CA . GLU A 1 84 ? 11.504 -1.898 -17.088 1.00 98.06 84 GLU A CA 1
ATOM 635 C C . GLU A 1 84 ? 11.407 -2.526 -15.691 1.00 98.06 84 GLU A C 1
ATOM 637 O O . GLU A 1 84 ? 10.355 -2.448 -15.050 1.00 98.06 84 GLU A O 1
ATOM 642 N N . ALA A 1 85 ? 12.524 -3.022 -15.151 1.00 97.88 85 ALA A N 1
ATOM 643 C CA . ALA A 1 85 ? 12.571 -3.600 -13.808 1.00 97.88 85 ALA A CA 1
ATOM 644 C C . ALA A 1 85 ? 12.201 -2.592 -12.702 1.00 97.88 85 ALA A C 1
ATOM 646 O O . ALA A 1 85 ? 11.540 -2.952 -11.722 1.00 97.88 85 ALA A O 1
ATOM 647 N N . LEU A 1 86 ? 12.617 -1.329 -12.837 1.00 98.31 86 LEU A N 1
ATOM 648 C CA . LEU A 1 86 ? 12.242 -0.263 -11.906 1.00 98.31 86 LEU A CA 1
ATOM 649 C C . LEU A 1 86 ? 10.756 0.085 -12.017 1.00 98.31 86 LEU A C 1
ATOM 651 O O . LEU A 1 86 ? 10.096 0.234 -10.990 1.00 98.31 86 LEU A O 1
ATOM 655 N N . ASN A 1 87 ? 10.207 0.161 -13.229 1.00 98.19 87 ASN A N 1
ATOM 656 C CA . ASN A 1 87 ? 8.783 0.425 -13.439 1.00 98.19 87 ASN A CA 1
ATOM 657 C C . ASN A 1 87 ? 7.903 -0.690 -12.863 1.00 98.19 87 ASN A C 1
ATOM 659 O O . ASN A 1 87 ? 6.889 -0.397 -12.228 1.00 98.19 87 ASN A O 1
ATOM 663 N N . GLU A 1 88 ? 8.301 -1.956 -13.010 1.00 98.38 88 GLU A N 1
ATOM 664 C CA . GLU A 1 88 ? 7.602 -3.069 -12.364 1.00 98.38 88 GLU A CA 1
ATOM 665 C C . GLU A 1 88 ? 7.625 -2.960 -10.836 1.00 98.38 88 GLU A C 1
ATOM 667 O O . GLU A 1 88 ? 6.604 -3.184 -10.182 1.00 98.38 88 GLU A O 1
ATOM 672 N N . GLN A 1 89 ? 8.774 -2.608 -10.251 1.00 98.44 89 GLN A N 1
ATOM 673 C CA . GLN A 1 89 ? 8.886 -2.410 -8.804 1.00 98.44 89 GLN A CA 1
ATOM 674 C C . GLN A 1 89 ? 8.025 -1.244 -8.323 1.00 98.44 89 GLN A C 1
ATOM 676 O O . GLN A 1 89 ? 7.322 -1.389 -7.324 1.00 98.44 89 GLN A O 1
ATOM 681 N N . ILE A 1 90 ? 8.028 -0.123 -9.049 1.00 98.38 90 ILE A N 1
ATOM 682 C CA . ILE A 1 90 ? 7.168 1.027 -8.756 1.00 98.38 90 ILE A CA 1
ATOM 683 C C . ILE A 1 90 ? 5.701 0.597 -8.787 1.00 98.38 90 ILE A C 1
ATOM 685 O O . ILE A 1 90 ? 4.992 0.833 -7.816 1.00 98.38 90 ILE A O 1
ATOM 689 N N . ALA A 1 91 ? 5.255 -0.104 -9.833 1.00 98.44 91 ALA A N 1
ATOM 690 C CA . ALA A 1 91 ? 3.870 -0.562 -9.940 1.00 98.44 91 ALA A CA 1
ATOM 691 C C . ALA A 1 91 ? 3.462 -1.484 -8.776 1.00 98.44 91 ALA A C 1
ATOM 693 O O . ALA A 1 91 ? 2.377 -1.327 -8.209 1.00 98.44 91 ALA A O 1
ATOM 694 N N . ARG A 1 92 ? 4.342 -2.414 -8.376 1.00 98.50 92 ARG A N 1
ATOM 695 C CA . ARG A 1 92 ? 4.108 -3.295 -7.218 1.00 98.50 92 ARG A CA 1
ATOM 696 C C . ARG A 1 92 ? 3.996 -2.500 -5.918 1.00 98.50 92 ARG A C 1
ATOM 698 O O . ARG A 1 92 ? 3.033 -2.689 -5.181 1.00 98.50 92 ARG A O 1
ATOM 705 N N . LEU A 1 93 ? 4.938 -1.592 -5.663 1.00 98.50 93 LEU A N 1
ATOM 706 C CA . LEU A 1 93 ? 4.950 -0.763 -4.454 1.00 98.50 93 LEU A CA 1
ATOM 707 C C . LEU A 1 93 ? 3.767 0.210 -4.404 1.00 98.50 93 LEU A C 1
ATOM 709 O O . LEU A 1 93 ? 3.230 0.466 -3.329 1.00 98.50 93 LEU A O 1
ATOM 713 N N . THR A 1 94 ? 3.330 0.748 -5.543 1.00 98.38 94 THR A N 1
ATOM 714 C CA . THR A 1 94 ? 2.122 1.579 -5.620 1.00 98.38 94 THR A CA 1
ATOM 715 C C . THR A 1 94 ? 0.887 0.770 -5.235 1.00 98.38 94 THR A C 1
ATOM 717 O O . THR A 1 94 ? 0.134 1.202 -4.367 1.00 98.38 94 THR A O 1
ATOM 720 N N . SER A 1 95 ? 0.722 -0.432 -5.795 1.00 98.31 95 SER A N 1
ATOM 721 C CA . SER A 1 95 ? -0.406 -1.309 -5.457 1.00 98.31 95 SER A CA 1
ATOM 722 C C . SER A 1 95 ? -0.405 -1.728 -3.980 1.00 98.31 95 SER A C 1
ATOM 724 O O . SER A 1 95 ? -1.456 -1.756 -3.337 1.00 98.31 95 SER A O 1
ATOM 726 N N . GLU A 1 96 ? 0.768 -2.013 -3.412 1.00 98.56 96 GLU A N 1
ATOM 727 C CA . GLU A 1 96 ? 0.898 -2.336 -1.989 1.00 98.56 96 GLU A CA 1
ATOM 728 C C . GLU A 1 96 ? 0.536 -1.141 -1.094 1.00 98.56 96 GLU A C 1
ATOM 730 O O . GLU A 1 96 ? -0.215 -1.303 -0.132 1.00 98.56 96 GLU A O 1
ATOM 735 N N . ASN A 1 97 ? 0.990 0.068 -1.439 1.00 98.31 97 ASN A N 1
ATOM 736 C CA . ASN A 1 97 ? 0.627 1.286 -0.711 1.00 98.31 97 ASN A CA 1
ATOM 737 C C . ASN A 1 97 ? -0.878 1.577 -0.762 1.00 98.31 97 ASN A C 1
ATOM 739 O O . ASN A 1 97 ? -1.459 1.955 0.256 1.00 98.31 97 ASN A O 1
ATOM 743 N N . GLU A 1 98 ? -1.529 1.385 -1.911 1.00 98.56 98 GLU A N 1
ATOM 744 C CA . GLU A 1 98 ? -2.985 1.534 -2.034 1.00 98.56 98 GLU A CA 1
ATOM 745 C C . GLU A 1 98 ? -3.725 0.555 -1.119 1.00 98.56 98 GLU A C 1
ATOM 747 O O . GLU A 1 98 ? -4.643 0.951 -0.396 1.00 98.56 98 GLU A O 1
ATOM 752 N N . LYS A 1 99 ? -3.286 -0.709 -1.086 1.00 98.50 99 LYS A N 1
ATOM 753 C CA . LYS A 1 99 ? -3.866 -1.724 -0.202 1.00 98.50 99 LYS A CA 1
ATOM 754 C C . LYS A 1 99 ? -3.681 -1.366 1.274 1.00 98.50 99 LYS A C 1
ATOM 756 O O . LYS A 1 99 ? -4.649 -1.386 2.026 1.00 98.50 99 LYS A O 1
ATOM 761 N N . LEU A 1 100 ? -2.464 -1.005 1.680 1.00 98.50 100 LEU A N 1
ATOM 762 C CA . LEU A 1 100 ? -2.172 -0.616 3.063 1.00 98.50 100 LEU A CA 1
ATOM 763 C C . LEU A 1 100 ? -2.964 0.626 3.487 1.00 98.50 100 LEU A C 1
ATOM 765 O O . LEU A 1 100 ? -3.405 0.711 4.631 1.00 98.50 100 LEU A O 1
ATOM 769 N N . THR A 1 101 ? -3.185 1.567 2.568 1.00 98.44 101 THR A N 1
ATOM 770 C CA . THR A 1 101 ? -4.025 2.747 2.817 1.00 98.44 101 THR A CA 1
ATOM 771 C C . THR A 1 101 ? -5.480 2.345 3.064 1.00 98.44 10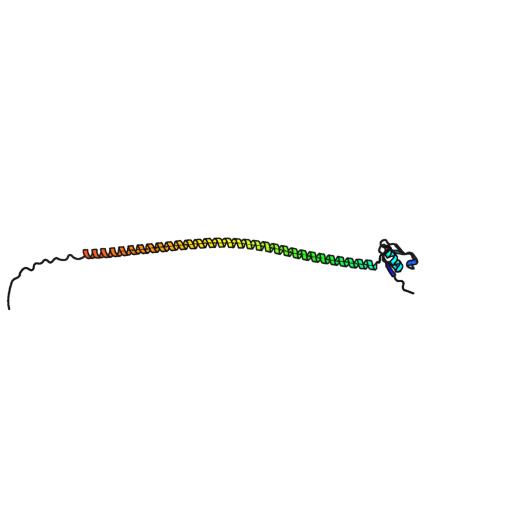1 THR A C 1
ATOM 773 O O . THR A 1 101 ? -6.086 2.801 4.032 1.00 98.44 101 THR A O 1
ATOM 776 N N . ALA A 1 102 ? -6.030 1.444 2.247 1.00 98.44 102 ALA A N 1
ATOM 777 C CA . ALA A 1 102 ? -7.388 0.936 2.438 1.00 98.44 102 ALA A CA 1
ATOM 778 C C . ALA A 1 102 ? -7.544 0.163 3.762 1.00 98.44 102 ALA A C 1
ATOM 780 O O . ALA A 1 102 ? -8.523 0.368 4.485 1.00 98.44 102 ALA A O 1
ATOM 781 N N . ASP A 1 103 ? -6.561 -0.675 4.107 1.00 98.56 103 ASP A N 1
ATOM 782 C CA . ASP A 1 103 ? -6.534 -1.421 5.369 1.00 98.56 103 ASP A CA 1
ATOM 783 C C . ASP A 1 103 ? -6.484 -0.463 6.578 1.00 98.56 103 ASP A C 1
ATOM 785 O O . ASP A 1 103 ? -7.174 -0.680 7.581 1.00 98.56 103 ASP A O 1
ATOM 789 N N . LEU A 1 104 ? -5.715 0.630 6.479 1.00 98.44 104 LEU A N 1
ATOM 790 C CA . LEU A 1 104 ? -5.633 1.664 7.514 1.00 98.44 104 LEU A CA 1
ATOM 791 C C . LEU A 1 104 ? -6.971 2.395 7.700 1.00 98.44 104 LEU A C 1
ATOM 793 O O . LEU A 1 104 ? -7.410 2.588 8.837 1.00 98.44 104 LEU A O 1
ATOM 797 N N . ASP A 1 105 ? -7.645 2.752 6.607 1.00 98.44 105 ASP A N 1
ATOM 798 C CA . ASP A 1 105 ? -8.963 3.393 6.647 1.00 98.44 105 ASP A CA 1
ATOM 799 C C . ASP A 1 105 ? -10.025 2.477 7.272 1.00 98.44 105 ASP A C 1
ATOM 801 O O . ASP A 1 105 ? -10.874 2.925 8.054 1.00 98.44 105 ASP A O 1
ATOM 805 N N . GLU A 1 106 ? -9.998 1.180 6.951 1.00 98.56 106 GLU A N 1
ATOM 806 C CA . GLU A 1 106 ? -10.902 0.200 7.552 1.00 98.56 106 GLU A CA 1
ATOM 807 C C . GLU A 1 106 ? -10.631 0.034 9.053 1.00 98.56 106 GLU A C 1
ATOM 809 O O . GLU A 1 106 ? -11.570 0.036 9.860 1.00 98.56 106 GLU A O 1
ATOM 814 N N . ALA A 1 107 ? -9.359 -0.067 9.445 1.00 98.50 107 ALA A N 1
ATOM 815 C CA . ALA A 1 107 ? -8.966 -0.124 10.848 1.00 98.50 107 ALA A CA 1
ATOM 816 C C . ALA A 1 107 ? -9.417 1.134 11.608 1.00 98.50 107 ALA A C 1
ATOM 818 O O . ALA A 1 107 ? -9.992 1.015 12.693 1.00 98.50 107 ALA A O 1
ATOM 819 N N . GLY A 1 108 ? -9.251 2.320 11.015 1.00 98.56 108 GLY A N 1
ATOM 820 C CA . GLY A 1 108 ? -9.725 3.586 11.576 1.00 98.56 108 GLY A CA 1
ATOM 821 C C . GLY A 1 108 ? -11.234 3.585 11.834 1.00 98.56 108 GLY A C 1
ATOM 822 O O . GLY A 1 108 ? -11.674 3.905 12.939 1.00 98.56 108 GLY A O 1
ATOM 823 N N . LYS A 1 109 ? -12.038 3.124 10.866 1.00 98.56 109 LYS A N 1
ATOM 824 C CA . LYS A 1 109 ? -13.500 2.990 11.030 1.00 98.56 109 LYS A CA 1
ATOM 825 C C . LYS A 1 109 ? -13.874 2.031 12.162 1.00 98.56 109 LYS A C 1
ATOM 827 O O . LYS A 1 109 ? -14.778 2.334 12.941 1.00 98.56 109 LYS A O 1
ATOM 832 N N . LYS A 1 110 ? -13.185 0.888 12.271 1.00 98.56 110 LYS A N 1
ATOM 833 C CA . LYS A 1 110 ? -13.412 -0.088 13.352 1.00 98.56 110 LYS A CA 1
ATOM 834 C C . LYS A 1 110 ? -13.086 0.500 14.722 1.00 98.56 110 LYS A C 1
ATOM 836 O O . LYS A 1 110 ? -13.856 0.295 15.656 1.00 98.56 110 LYS A O 1
ATOM 841 N N . ILE A 1 111 ? -11.991 1.251 14.834 1.00 98.56 111 ILE A N 1
ATOM 842 C CA . ILE A 1 111 ? -11.615 1.934 16.077 1.00 98.56 111 ILE A CA 1
ATOM 843 C C . ILE A 1 111 ? -12.708 2.922 16.487 1.00 98.56 111 ILE A C 1
ATOM 845 O O . ILE A 1 111 ? -13.206 2.827 17.605 1.00 98.56 111 ILE A O 1
ATOM 849 N N . SER A 1 112 ? -13.162 3.792 15.581 1.00 98.31 112 SER A N 1
ATOM 850 C CA . SER A 1 112 ? -14.224 4.757 15.900 1.00 98.31 112 SER A CA 1
ATOM 851 C C . SER A 1 112 ? -15.544 4.088 16.305 1.00 98.31 112 SER A C 1
ATOM 853 O O . SER A 1 112 ? -16.235 4.575 17.202 1.00 98.31 112 SER A O 1
ATOM 855 N N . ALA A 1 113 ? -15.898 2.957 15.683 1.00 98.44 113 ALA A N 1
ATOM 856 C CA . ALA A 1 113 ? -17.074 2.182 16.077 1.00 98.44 113 ALA A CA 1
ATOM 857 C C . ALA A 1 113 ? -16.931 1.618 17.503 1.00 98.44 113 ALA A C 1
ATOM 859 O O . ALA A 1 113 ? -17.811 1.826 18.338 1.00 98.44 113 ALA A O 1
ATOM 860 N N . LEU A 1 114 ? -15.792 0.986 17.808 1.00 98.56 114 LEU A N 1
ATOM 861 C CA . LEU A 1 114 ? -15.507 0.440 19.139 1.00 98.56 114 LEU A CA 1
ATOM 862 C C . LEU A 1 114 ? -15.449 1.526 20.221 1.00 98.56 114 LEU A C 1
ATOM 864 O O . LEU A 1 114 ? -15.892 1.302 21.347 1.00 98.56 114 LEU A O 1
ATOM 868 N N . GLU A 1 115 ? -14.934 2.711 19.899 1.00 98.44 115 GLU A N 1
ATOM 869 C CA . GLU A 1 115 ? -14.944 3.860 20.808 1.00 98.44 115 GLU A CA 1
ATOM 870 C C . GLU A 1 115 ? -16.370 4.341 21.101 1.00 98.44 115 GLU A C 1
ATOM 872 O O . GLU A 1 115 ? -16.696 4.617 22.258 1.00 98.44 115 GLU A O 1
ATOM 877 N N . SER A 1 116 ? -17.242 4.386 20.088 1.00 98.31 116 SER A N 1
ATOM 878 C CA . SER A 1 116 ? -18.660 4.718 20.276 1.00 98.31 116 SER A CA 1
ATOM 879 C C . SER A 1 116 ? -19.361 3.707 21.184 1.00 98.31 116 SER A C 1
ATOM 881 O O . SER A 1 116 ? -20.053 4.098 22.129 1.00 98.31 116 SER A O 1
ATOM 883 N N . ASP A 1 117 ? -19.136 2.415 20.950 1.00 98.50 117 ASP A N 1
ATOM 884 C CA . ASP A 1 117 ? -19.724 1.348 21.760 1.00 98.50 117 ASP A CA 1
ATOM 885 C C . ASP A 1 117 ? -19.206 1.386 23.201 1.00 98.50 117 ASP A C 1
ATOM 887 O O . ASP A 1 117 ? -19.989 1.266 24.145 1.00 98.50 117 ASP A O 1
ATOM 891 N N . LYS A 1 118 ? -17.912 1.662 23.401 1.00 98.44 118 LYS A N 1
ATOM 892 C CA . LYS A 1 118 ? -17.332 1.858 24.737 1.00 98.44 118 LYS A CA 1
ATOM 893 C C . LYS A 1 118 ? -18.031 2.985 25.501 1.00 98.44 118 LYS A C 1
ATOM 895 O O . LYS A 1 118 ? -18.304 2.826 26.692 1.00 98.44 118 LYS A O 1
ATOM 900 N N . VAL A 1 119 ? -18.313 4.113 24.847 1.00 98.56 119 VAL A N 1
ATOM 901 C CA . VAL A 1 119 ? -19.020 5.243 25.475 1.00 98.56 119 VAL A CA 1
ATOM 902 C C . VAL A 1 119 ? -20.449 4.852 25.847 1.00 98.56 119 VAL A C 1
ATOM 904 O O . VAL A 1 119 ? -20.864 5.117 26.976 1.00 98.56 119 VAL A O 1
ATOM 907 N N . LYS A 1 120 ? -21.180 4.181 24.947 1.00 98.44 120 LYS A N 1
ATOM 908 C CA . LYS A 1 120 ? -22.547 3.707 25.223 1.00 98.44 120 LYS A CA 1
ATOM 909 C C . LYS A 1 120 ? -22.588 2.757 26.415 1.00 98.44 120 LYS A C 1
ATOM 911 O O . LYS A 1 120 ? -23.313 3.022 27.367 1.00 98.44 120 LYS A O 1
ATOM 916 N N . LEU A 1 121 ? -21.749 1.722 26.404 1.00 98.50 121 LEU A N 1
ATOM 917 C CA . LEU A 1 121 ? -21.673 0.740 27.488 1.00 98.50 121 LEU A CA 1
ATOM 918 C C . LEU A 1 121 ? -21.274 1.387 28.818 1.00 98.50 121 LEU A C 1
ATOM 920 O O . LEU A 1 121 ? -21.821 1.045 29.861 1.00 98.50 121 LEU A O 1
ATOM 924 N N . SER A 1 122 ? -20.357 2.357 28.795 1.00 98.25 122 SER A N 1
ATOM 925 C CA . SER A 1 122 ? -19.996 3.108 30.006 1.00 98.25 122 SER A CA 1
ATOM 926 C C . SER A 1 122 ? -21.181 3.912 30.551 1.00 98.25 122 SER A C 1
ATOM 928 O O . SER A 1 122 ? -21.366 3.983 31.765 1.00 98.25 122 SER A O 1
ATOM 930 N N . GLY A 1 123 ? -21.998 4.491 29.665 1.00 98.44 123 GLY A N 1
ATOM 931 C CA . GLY A 1 123 ? -23.243 5.163 30.033 1.00 98.44 123 GLY A CA 1
ATOM 932 C C . GLY A 1 123 ? -24.265 4.205 30.647 1.00 98.44 123 GLY A C 1
ATOM 933 O O . GLY A 1 123 ? -24.784 4.486 31.723 1.00 98.44 123 GLY A O 1
ATOM 934 N N . GLU A 1 124 ? -24.496 3.054 30.013 1.00 98.56 124 GLU A N 1
ATOM 935 C CA . GLU A 1 124 ? -25.404 2.011 30.515 1.00 98.56 124 GLU A CA 1
ATOM 936 C C . GLU A 1 124 ? -24.982 1.495 31.895 1.00 98.56 124 GLU A C 1
ATOM 938 O O . GLU A 1 124 ? -25.818 1.375 32.789 1.00 98.56 124 GLU A O 1
ATOM 943 N N . ILE A 1 125 ? -23.682 1.261 32.105 1.00 98.50 125 ILE A N 1
ATOM 944 C CA . ILE A 1 125 ? -23.137 0.888 33.418 1.00 98.50 125 ILE A CA 1
ATOM 945 C C . ILE A 1 125 ? -23.451 1.969 34.457 1.00 98.50 125 ILE A C 1
ATOM 947 O O . ILE A 1 125 ? -23.893 1.640 35.557 1.00 98.50 125 ILE A O 1
ATOM 951 N N . GLY A 1 126 ? -23.254 3.246 34.118 1.00 98.44 126 GLY A N 1
ATOM 952 C CA . GLY A 1 126 ? -23.559 4.360 35.016 1.00 98.44 126 GLY A CA 1
ATOM 953 C C . GLY A 1 126 ? -25.042 4.427 35.395 1.00 98.44 126 GLY A C 1
ATOM 954 O O . GLY A 1 126 ? -25.363 4.604 36.571 1.00 98.44 126 GLY A O 1
ATOM 955 N N . SER A 1 127 ? -25.943 4.233 34.429 1.00 98.31 127 SER A N 1
ATOM 956 C CA . SER A 1 127 ? -27.389 4.176 34.678 1.00 98.31 127 SER A CA 1
ATOM 957 C C . SER A 1 127 ? -27.768 2.998 35.574 1.00 98.31 127 SER A C 1
ATOM 959 O O . SER A 1 127 ? -28.422 3.201 36.592 1.00 98.31 127 SER A O 1
ATOM 961 N N . LEU A 1 128 ? -27.281 1.792 35.273 1.00 98.56 128 LEU A N 1
ATOM 962 C CA . LEU A 1 128 ? -27.557 0.603 36.085 1.00 98.56 128 LEU A CA 1
ATOM 963 C C . LEU A 1 128 ? -27.024 0.735 37.517 1.00 98.56 128 LEU A C 1
ATO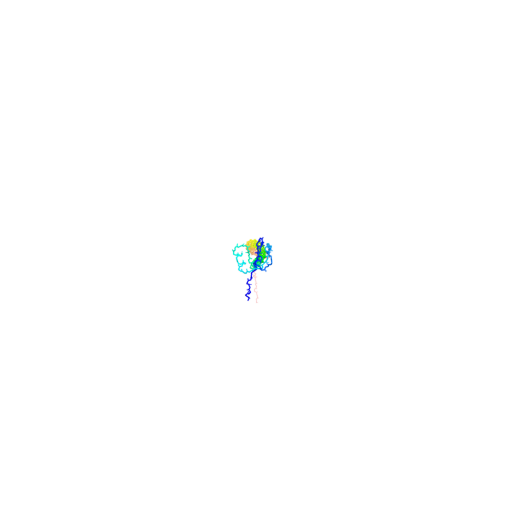M 965 O O . LEU A 1 128 ? -27.656 0.265 38.459 1.00 98.56 128 LEU A O 1
ATOM 969 N N . GLN A 1 129 ? -25.873 1.385 37.706 1.00 98.56 129 GLN A N 1
ATOM 970 C CA . GLN A 1 129 ? -25.338 1.673 39.039 1.00 98.56 129 GLN A CA 1
ATOM 971 C C . GLN A 1 129 ? -26.227 2.643 39.827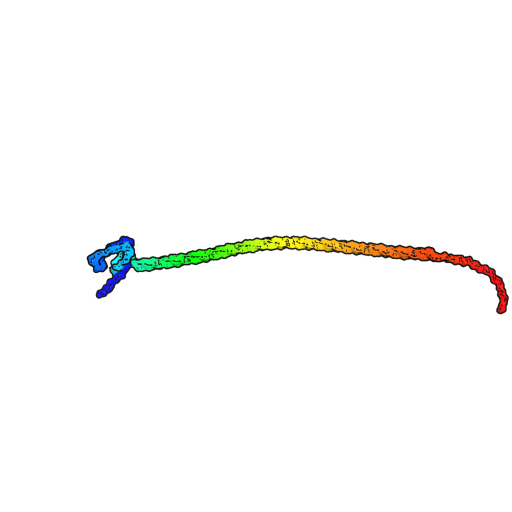 1.00 98.56 129 GLN A C 1
ATOM 973 O O . GLN A 1 129 ? -26.374 2.479 41.040 1.00 98.56 129 GLN A O 1
ATOM 978 N N . ALA A 1 130 ? -26.808 3.645 39.163 1.00 98.31 130 ALA A N 1
ATOM 979 C CA . ALA A 1 130 ? -27.757 4.561 39.790 1.00 98.31 130 ALA A CA 1
ATOM 980 C C . ALA A 1 130 ? -29.053 3.834 40.176 1.00 98.31 130 ALA A C 1
ATOM 982 O O . ALA A 1 130 ? -29.459 3.909 41.335 1.00 98.31 130 ALA A O 1
ATOM 983 N N . ASP A 1 131 ? -29.623 3.056 39.252 1.00 98.50 131 ASP A N 1
ATOM 984 C CA . ASP A 1 131 ? -30.836 2.266 39.492 1.00 98.50 131 ASP A CA 1
ATOM 985 C C . ASP A 1 131 ? -30.648 1.287 40.660 1.00 98.50 131 ASP A C 1
ATOM 987 O O . ASP A 1 131 ? -31.515 1.161 41.525 1.00 98.50 131 ASP A O 1
ATOM 991 N N . LEU A 1 132 ? -29.488 0.622 40.730 1.00 98.38 132 LEU A N 1
ATOM 992 C CA . LEU A 1 132 ? -29.161 -0.303 41.815 1.00 98.38 132 LEU A CA 1
ATOM 993 C C . LEU A 1 132 ? -29.077 0.415 43.168 1.00 98.38 132 LEU A C 1
ATOM 995 O O . LEU A 1 132 ? -29.615 -0.071 44.159 1.00 98.38 132 LEU A O 1
ATOM 999 N N . LYS A 1 133 ? -28.467 1.604 43.206 1.00 98.38 133 LYS A N 1
ATOM 1000 C CA . LYS A 1 133 ? -28.397 2.423 44.423 1.00 98.38 133 LYS A CA 1
ATOM 1001 C C . LYS A 1 133 ? -29.780 2.887 44.887 1.00 98.38 133 LYS A C 1
ATOM 1003 O O . LYS A 1 133 ? -30.045 2.903 46.091 1.00 98.38 133 LYS A O 1
ATOM 1008 N N . ASP A 1 134 ? -30.646 3.274 43.956 1.00 98.38 134 ASP A N 1
ATOM 1009 C CA . ASP A 1 134 ? -32.011 3.697 44.271 1.00 98.38 134 ASP A CA 1
ATOM 1010 C C . ASP A 1 134 ? -32.853 2.518 44.780 1.00 98.38 134 ASP A C 1
ATOM 1012 O O . ASP A 1 134 ? -33.574 2.660 45.773 1.00 98.38 134 ASP A O 1
ATOM 1016 N N . ALA A 1 135 ? -32.701 1.335 44.177 1.00 98.25 135 ALA A N 1
ATOM 1017 C CA . ALA A 1 135 ? -33.335 0.104 44.645 1.00 98.25 135 ALA A CA 1
ATOM 1018 C C . ALA A 1 135 ? -32.854 -0.304 46.049 1.00 98.25 135 ALA A C 1
ATOM 1020 O O . ALA A 1 135 ? -33.679 -0.617 46.911 1.00 98.25 135 ALA A O 1
ATOM 1021 N N . ASP A 1 136 ? -31.545 -0.245 46.313 1.00 98.31 136 ASP A N 1
ATOM 1022 C CA . ASP A 1 136 ? -30.971 -0.535 47.634 1.00 98.31 136 ASP A CA 1
ATOM 1023 C C . ASP A 1 136 ? -31.518 0.413 48.705 1.00 98.31 136 ASP A C 1
ATOM 1025 O O . ASP A 1 136 ? -31.865 -0.015 49.811 1.00 98.31 136 ASP A O 1
ATOM 1029 N N . LYS A 1 137 ? -31.646 1.703 48.374 1.00 98.38 137 LYS A N 1
ATOM 1030 C CA . LYS A 1 137 ? -32.242 2.690 49.276 1.00 98.38 137 LYS A CA 1
ATOM 1031 C C . LYS A 1 137 ? -33.713 2.381 49.554 1.00 98.38 137 LYS A C 1
ATOM 1033 O O . LYS A 1 137 ? -34.114 2.385 50.714 1.00 98.38 137 LYS A O 1
ATOM 1038 N N . ALA A 1 138 ? -34.499 2.076 48.523 1.00 98.31 138 ALA A N 1
ATOM 1039 C CA . ALA A 1 138 ? -35.908 1.724 48.688 1.00 98.31 138 ALA A CA 1
ATOM 1040 C C . ALA A 1 138 ? -36.089 0.470 49.562 1.00 98.31 138 ALA A C 1
ATOM 1042 O O . ALA A 1 138 ? -36.964 0.435 50.427 1.00 98.31 138 ALA A O 1
ATOM 1043 N N . LEU A 1 139 ? -35.231 -0.540 49.387 1.00 98.38 139 LEU A N 1
ATOM 1044 C CA . LEU A 1 139 ? -35.225 -1.738 50.229 1.00 98.38 139 LEU A CA 1
ATOM 1045 C C . LEU A 1 139 ? -34.849 -1.430 51.683 1.00 98.38 139 LEU A C 1
ATOM 1047 O O . LEU A 1 139 ? -35.427 -2.023 52.597 1.00 98.38 139 LEU A O 1
ATOM 1051 N N . ALA A 1 140 ? -33.897 -0.523 51.915 1.00 98.19 140 ALA A N 1
ATOM 1052 C CA . ALA A 1 140 ? -33.539 -0.081 53.261 1.00 98.19 140 ALA A CA 1
ATOM 1053 C C . ALA A 1 140 ? -34.707 0.649 53.943 1.00 98.19 140 ALA A C 1
ATOM 1055 O O . ALA A 1 140 ? -35.072 0.297 55.067 1.00 98.19 140 ALA A O 1
ATOM 1056 N N . ASP A 1 141 ? -35.341 1.589 53.237 1.00 98.19 141 ASP A N 1
ATOM 1057 C CA . ASP A 1 141 ? -36.497 2.340 53.736 1.00 98.19 141 ASP A CA 1
ATOM 1058 C C . ASP A 1 141 ? -37.674 1.398 54.079 1.00 98.19 141 ASP A C 1
ATOM 1060 O O . ASP A 1 141 ? -38.308 1.537 55.130 1.00 98.19 141 ASP A O 1
ATOM 1064 N N . GLU A 1 142 ? -37.934 0.388 53.240 1.00 98.38 142 GLU A N 1
ATOM 1065 C CA . GLU A 1 142 ? -38.985 -0.610 53.482 1.00 98.38 142 GLU A CA 1
ATOM 1066 C C . GLU A 1 142 ? -38.654 -1.530 54.667 1.00 98.38 142 GLU A C 1
ATOM 1068 O O . GLU A 1 142 ? -39.520 -1.817 55.498 1.00 98.38 142 GLU A O 1
ATOM 1073 N N . ARG A 1 143 ? -37.391 -1.956 54.815 1.00 97.94 143 ARG A N 1
ATOM 1074 C CA . ARG A 1 143 ? -36.958 -2.724 55.996 1.00 97.94 143 ARG A CA 1
ATOM 1075 C C . ARG A 1 143 ? -37.167 -1.944 57.288 1.00 97.94 143 ARG A C 1
ATOM 1077 O O . ARG A 1 143 ? -37.632 -2.525 58.271 1.00 97.94 143 ARG A O 1
ATOM 1084 N N . ASP A 1 144 ? -36.840 -0.658 57.291 1.00 98.25 144 ASP A N 1
ATOM 1085 C CA . ASP A 1 144 ? -37.030 0.208 58.454 1.00 98.25 144 ASP A CA 1
ATOM 1086 C C . ASP A 1 144 ? -38.514 0.383 58.788 1.00 98.25 144 ASP A C 1
ATOM 1088 O O . ASP A 1 144 ? -38.898 0.375 59.964 1.00 98.25 144 ASP A O 1
ATOM 1092 N N . ARG A 1 145 ? -39.367 0.511 57.766 1.00 98.38 145 ARG A N 1
ATOM 1093 C CA . ARG A 1 145 ? -40.823 0.568 57.932 1.00 98.38 145 ARG A CA 1
ATOM 1094 C C . ARG A 1 145 ? -41.370 -0.717 58.551 1.00 98.38 145 ARG A C 1
ATOM 1096 O O . ARG A 1 145 ? -42.023 -0.648 59.593 1.00 98.38 145 ARG A O 1
ATOM 1103 N N . LEU A 1 146 ? -41.066 -1.869 57.956 1.00 98.06 146 LEU A N 1
ATOM 1104 C CA . LEU A 1 146 ? -41.515 -3.172 58.453 1.00 98.06 146 LEU A CA 1
ATOM 1105 C C . LEU A 1 146 ? -40.992 -3.450 59.867 1.00 98.06 146 LEU A C 1
ATOM 1107 O O . LEU A 1 146 ? -41.714 -4.002 60.694 1.00 98.06 146 LEU A O 1
ATOM 1111 N N . GLY A 1 147 ? -39.765 -3.021 60.181 1.00 98.06 147 GLY A N 1
ATOM 1112 C CA . GLY A 1 147 ? -39.216 -3.101 61.535 1.00 98.06 147 GLY A CA 1
ATOM 1113 C C . GLY A 1 147 ? -40.054 -2.324 62.556 1.00 98.06 147 GLY A C 1
ATOM 1114 O O . GLY A 1 147 ? -40.364 -2.849 63.626 1.00 98.06 147 GLY A O 1
ATOM 1115 N N . LYS A 1 148 ? -40.483 -1.101 62.219 1.00 97.88 148 LYS A N 1
ATOM 1116 C CA . LYS A 1 148 ? -41.365 -0.293 63.082 1.00 97.88 148 LYS A CA 1
ATOM 1117 C C . LYS A 1 148 ? -42.753 -0.915 63.237 1.00 97.88 148 LYS A C 1
ATOM 1119 O O . LYS A 1 148 ? -43.279 -0.924 64.349 1.00 97.88 148 LYS A O 1
ATOM 1124 N N . GLU A 1 149 ? -43.334 -1.427 62.153 1.00 98.06 149 GLU A N 1
ATOM 1125 C CA . GLU A 1 149 ? -44.637 -2.109 62.181 1.00 98.06 149 GLU A CA 1
ATOM 1126 C C . GLU A 1 149 ? -44.584 -3.370 63.061 1.00 98.06 149 GLU A C 1
ATOM 1128 O O . GLU A 1 149 ? -45.449 -3.560 63.916 1.00 98.06 149 GLU A O 1
ATOM 1133 N N . LEU A 1 150 ? -43.520 -4.173 62.948 1.00 97.56 150 LEU A N 1
ATOM 1134 C CA . LEU A 1 150 ? -43.315 -5.360 63.780 1.00 97.56 150 LEU A CA 1
ATOM 1135 C C . LEU A 1 150 ? -43.194 -5.013 65.273 1.00 97.56 150 LEU A C 1
ATOM 1137 O O . LEU A 1 150 ? -43.763 -5.708 66.114 1.00 97.56 150 LEU A O 1
ATOM 1141 N N . GLU A 1 151 ? -42.465 -3.950 65.617 1.00 97.44 151 GLU A N 1
ATOM 1142 C CA . GLU A 1 151 ? -42.340 -3.483 67.004 1.00 97.44 151 GLU A CA 1
ATOM 1143 C C . GLU A 1 151 ? -43.668 -2.962 67.571 1.00 97.44 151 GLU A C 1
ATOM 1145 O O . GLU A 1 151 ? -43.989 -3.212 68.737 1.00 97.44 151 GLU A O 1
ATOM 1150 N N . ALA A 1 152 ? -44.465 -2.262 66.760 1.00 97.25 152 ALA A N 1
ATOM 1151 C CA . ALA A 1 152 ? -45.803 -1.831 67.157 1.00 97.25 152 ALA A CA 1
ATOM 1152 C C . ALA A 1 152 ? -46.719 -3.035 67.426 1.00 97.25 152 ALA A C 1
ATOM 1154 O O . ALA A 1 152 ? -47.365 -3.097 68.473 1.00 97.25 152 ALA A O 1
ATOM 1155 N N . GLU A 1 153 ? -46.706 -4.029 66.537 1.00 97.12 153 GLU A N 1
ATOM 1156 C CA . GLU A 1 153 ? -47.521 -5.234 66.691 1.00 97.12 153 GLU A CA 1
ATOM 1157 C C . GLU A 1 153 ? -47.095 -6.064 67.910 1.00 97.12 153 GLU A C 1
ATOM 1159 O O . GLU A 1 153 ? -47.937 -6.535 68.674 1.00 97.12 153 GLU A O 1
ATOM 1164 N N . ARG A 1 154 ? -45.787 -6.167 68.182 1.00 97.06 154 ARG A N 1
ATOM 1165 C CA . ARG A 1 154 ? -45.271 -6.804 69.408 1.00 97.06 154 ARG A CA 1
ATOM 1166 C C . ARG A 1 154 ? -45.818 -6.146 70.673 1.00 97.06 154 ARG A C 1
ATOM 1168 O O . ARG A 1 154 ? -46.228 -6.855 71.591 1.00 97.06 154 ARG A O 1
ATOM 1175 N N . LYS A 1 155 ? -45.854 -4.811 70.727 1.00 97.06 155 LYS A N 1
ATOM 1176 C CA . LYS A 1 155 ? -46.443 -4.079 71.862 1.00 97.06 155 LYS A CA 1
ATOM 1177 C C . LYS A 1 155 ? -47.935 -4.368 71.997 1.00 97.06 155 LYS A C 1
ATOM 1179 O O . LYS A 1 155 ? -48.384 -4.648 73.105 1.00 97.06 155 LYS A O 1
ATOM 1184 N N . ASN A 1 156 ? -48.676 -4.368 70.889 1.00 97.00 156 ASN A N 1
ATOM 1185 C CA . ASN A 1 156 ? -50.102 -4.698 70.892 1.00 97.00 156 ASN A CA 1
ATOM 1186 C C . ASN A 1 156 ? -50.345 -6.102 71.465 1.00 97.00 156 ASN A C 1
ATOM 1188 O O . ASN A 1 156 ? -51.149 -6.257 72.385 1.00 97.00 156 ASN A O 1
ATOM 1192 N N . VAL A 1 157 ? -49.597 -7.110 71.003 1.00 97.12 157 VAL A N 1
ATOM 1193 C CA . VAL A 1 157 ? -49.690 -8.487 71.516 1.00 97.12 157 VAL A CA 1
ATOM 1194 C C . VAL A 1 157 ? -49.420 -8.552 73.021 1.00 97.12 157 VAL A C 1
ATOM 1196 O O . VAL A 1 157 ? -50.167 -9.222 73.735 1.00 97.12 157 VAL A O 1
ATOM 1199 N N . ILE A 1 158 ? -48.402 -7.844 73.525 1.00 96.25 158 ILE A N 1
ATOM 1200 C CA . ILE A 1 158 ? -48.113 -7.778 74.969 1.00 96.25 158 ILE A CA 1
ATOM 1201 C C . ILE A 1 158 ? -49.317 -7.207 75.725 1.00 96.25 158 ILE A C 1
ATOM 1203 O O . ILE A 1 158 ? -49.817 -7.856 76.641 1.00 96.25 158 ILE A O 1
ATOM 1207 N N . THR A 1 159 ? -49.839 -6.055 75.296 1.00 95.69 159 THR A N 1
ATOM 1208 C CA . THR A 1 159 ? -50.981 -5.413 75.970 1.00 95.69 159 THR A CA 1
ATOM 1209 C C . THR A 1 159 ? -52.240 -6.282 75.957 1.00 95.69 159 THR A C 1
ATOM 1211 O O . THR A 1 159 ? -52.921 -6.397 76.973 1.00 95.69 159 THR A O 1
ATOM 1214 N N . LEU A 1 160 ? -52.537 -6.951 74.838 1.00 95.19 160 LEU A N 1
ATOM 1215 C CA . LEU A 1 160 ? -53.668 -7.875 74.741 1.00 95.19 160 LEU A CA 1
ATOM 1216 C C . LEU A 1 160 ? -53.469 -9.100 75.638 1.00 95.19 160 LEU A C 1
ATOM 1218 O O . LEU A 1 160 ? -54.425 -9.567 76.248 1.00 95.19 160 LEU A O 1
ATOM 1222 N N . THR A 1 161 ? -52.238 -9.603 75.756 1.00 94.62 161 THR A N 1
ATOM 1223 C CA . THR A 1 161 ? -51.905 -10.722 76.651 1.00 94.62 161 THR A CA 1
ATOM 1224 C C . THR A 1 161 ? -52.097 -10.334 78.118 1.00 94.62 161 THR A C 1
ATOM 1226 O O . THR A 1 161 ? -52.678 -11.105 78.882 1.00 94.62 161 THR A O 1
ATOM 1229 N N . GLU A 1 162 ? -51.669 -9.130 78.508 1.00 93.19 162 GLU A N 1
ATOM 1230 C CA . GLU A 1 162 ? -51.895 -8.578 79.850 1.00 93.19 162 GLU A CA 1
ATOM 1231 C C . GLU A 1 162 ? -53.392 -8.426 80.150 1.00 93.19 162 GLU A C 1
ATOM 1233 O O . GLU A 1 162 ? -53.862 -8.879 81.194 1.00 93.19 162 GLU A O 1
ATOM 1238 N N . GLN A 1 163 ? -54.165 -7.874 79.209 1.00 93.19 163 GLN A N 1
ATOM 1239 C CA . GLN A 1 163 ? -55.622 -7.768 79.332 1.00 93.19 163 GLN A CA 1
ATOM 1240 C C . GLN A 1 163 ? -56.291 -9.142 79.462 1.00 93.19 163 GLN A C 1
ATOM 1242 O O . GLN A 1 163 ? -57.182 -9.320 80.294 1.00 93.19 163 GLN A O 1
ATOM 1247 N N . LEU A 1 164 ? -55.854 -10.135 78.680 1.00 90.50 164 LEU A N 1
ATOM 1248 C CA . LEU A 1 164 ? -56.376 -11.498 78.763 1.00 90.50 164 LEU A CA 1
ATOM 1249 C C . LEU A 1 164 ? -56.104 -12.115 80.144 1.00 90.50 164 LEU A C 1
ATOM 1251 O O . LEU A 1 164 ? -56.986 -12.757 80.718 1.00 90.50 164 LEU A O 1
ATOM 1255 N N . ALA A 1 165 ? -54.904 -11.901 80.692 1.00 89.06 165 ALA A N 1
ATOM 1256 C CA . ALA A 1 165 ? -54.521 -12.361 82.026 1.00 89.06 165 ALA A CA 1
ATOM 1257 C C . ALA A 1 165 ? -55.348 -11.687 83.137 1.00 89.06 165 ALA A C 1
ATOM 1259 O O . ALA A 1 165 ? -55.726 -12.340 84.108 1.00 89.06 165 ALA A O 1
ATOM 1260 N N . GLU A 1 166 ? -55.672 -10.400 82.987 1.00 87.31 166 GLU A N 1
ATOM 1261 C CA . GLU A 1 166 ? -56.538 -9.661 83.915 1.00 87.31 166 GLU A CA 1
ATOM 1262 C C . GLU A 1 166 ? -57.961 -10.245 83.944 1.00 87.31 166 GLU A C 1
ATOM 1264 O O . GLU A 1 166 ? -58.500 -10.519 85.016 1.00 87.31 166 GLU A O 1
ATOM 1269 N N . VAL A 1 167 ? -58.550 -10.498 82.770 1.00 85.69 167 VAL A N 1
ATOM 1270 C CA . VAL A 1 167 ? -59.924 -11.019 82.627 1.00 85.69 167 VAL A CA 1
ATOM 1271 C C . VAL A 1 167 ? -60.040 -12.490 83.047 1.00 85.69 167 VAL A C 1
ATOM 1273 O O . VAL A 1 167 ? -61.115 -12.941 83.438 1.00 85.69 167 VAL A O 1
ATOM 1276 N N . THR A 1 168 ? -58.942 -13.249 83.003 1.00 81.25 168 THR A N 1
ATOM 1277 C CA . THR A 1 168 ? -58.904 -14.664 83.415 1.00 81.25 168 THR A CA 1
ATOM 1278 C C . THR A 1 168 ? -58.540 -14.877 84.890 1.00 81.25 168 THR A C 1
ATOM 1280 O O . THR A 1 168 ? -58.540 -16.024 85.349 1.00 81.25 168 THR A O 1
ATOM 1283 N N . LYS A 1 169 ? -58.296 -13.813 85.676 1.00 77.75 169 LYS A N 1
ATOM 1284 C CA . LYS A 1 169 ? -58.181 -13.932 87.142 1.00 77.75 169 LYS A CA 1
ATOM 1285 C C . LYS A 1 169 ? -59.520 -14.403 87.742 1.00 77.75 169 LYS A C 1
ATOM 1287 O O . LYS A 1 169 ? -60.560 -13.821 87.436 1.00 77.75 169 LYS A O 1
ATOM 1292 N N . PRO A 1 170 ? -59.529 -15.417 88.630 1.00 57.56 170 PRO A N 1
ATOM 1293 C CA . PRO A 1 170 ? -60.751 -15.837 89.313 1.00 57.56 170 PRO A CA 1
ATOM 1294 C C . PRO A 1 170 ? -61.289 -14.703 90.209 1.00 57.56 170 PRO A C 1
ATOM 1296 O O . PRO A 1 170 ? -60.485 -13.964 90.786 1.00 57.56 170 PRO A O 1
ATOM 1299 N N . PRO A 1 171 ? -62.621 -14.546 90.361 1.00 57.84 171 PRO A N 1
ATOM 1300 C CA . PRO A 1 171 ? -63.187 -13.490 91.193 1.00 57.84 171 PRO A CA 1
ATOM 1301 C C . PRO A 1 171 ? -62.717 -13.661 92.640 1.00 57.84 171 PRO A C 1
ATOM 1303 O O . PRO A 1 171 ? -62.919 -14.711 93.255 1.00 57.84 171 PRO A O 1
ATOM 1306 N N . ALA A 1 172 ? -62.071 -12.625 93.178 1.00 54.09 172 ALA A N 1
ATOM 1307 C CA . ALA A 1 172 ? -61.678 -12.578 94.577 1.00 54.09 172 ALA A CA 1
ATOM 1308 C C . ALA A 1 172 ? -62.937 -12.691 95.447 1.00 54.09 172 ALA A C 1
ATOM 1310 O O . ALA A 1 172 ? -63.819 -11.835 95.395 1.00 54.09 172 ALA A O 1
ATOM 1311 N N . GLN A 1 173 ? -63.028 -13.763 96.233 1.00 47.91 173 GLN A N 1
ATOM 1312 C CA . GLN A 1 173 ? -64.052 -13.906 97.257 1.00 47.91 173 GLN A CA 1
ATOM 1313 C C . GLN A 1 173 ? -63.843 -12.813 98.312 1.00 47.91 173 GLN A C 1
ATOM 1315 O O . GLN A 1 173 ? -62.905 -12.874 99.107 1.00 47.91 173 GLN A O 1
ATOM 1320 N N . THR A 1 174 ? -64.724 -11.818 98.335 1.00 45.75 174 THR A N 1
ATOM 1321 C CA . THR A 1 174 ? -64.912 -10.913 99.469 1.00 45.75 174 THR A CA 1
ATOM 1322 C C . THR A 1 174 ? -65.430 -11.734 100.652 1.00 45.75 174 THR A C 1
ATOM 1324 O O . THR A 1 174 ? -66.626 -11.982 100.777 1.00 45.75 174 THR A O 1
ATOM 1327 N N . GLN A 1 175 ? -64.534 -12.198 101.527 1.00 45.09 175 GLN A N 1
ATOM 1328 C CA . GLN A 1 175 ? -64.922 -12.647 102.865 1.00 45.09 175 GLN A CA 1
ATOM 1329 C C . GLN A 1 175 ? -65.113 -11.422 103.768 1.00 45.09 175 GLN A C 1
ATOM 1331 O O . GLN A 1 175 ? -64.266 -11.089 104.592 1.00 45.09 175 GLN A O 1
ATOM 1336 N N . GLU A 1 176 ? -66.261 -10.758 103.626 1.00 49.25 176 GLU A N 1
ATOM 1337 C CA . GLU A 1 176 ? -66.915 -10.150 104.784 1.00 49.25 176 GLU A CA 1
ATOM 1338 C C . GLU A 1 176 ? -67.527 -11.294 105.595 1.00 49.25 176 GLU A C 1
ATOM 1340 O O . GLU A 1 176 ? -68.622 -11.773 105.312 1.00 49.25 176 GLU A O 1
ATOM 1345 N N . SER A 1 177 ? -66.808 -11.779 106.604 1.00 48.66 177 SER A N 1
ATOM 1346 C CA . SER A 1 177 ? -67.426 -12.590 107.649 1.00 48.66 177 SER A CA 1
ATOM 1347 C C . SER A 1 177 ? -67.120 -11.975 109.001 1.00 48.66 177 SER A C 1
ATOM 1349 O O . SER A 1 177 ? -66.007 -12.076 109.521 1.00 48.66 177 SER A O 1
ATOM 1351 N N . LEU A 1 178 ? -68.163 -11.334 109.530 1.00 49.78 178 LEU A N 1
ATOM 1352 C CA . LEU A 1 178 ? -68.377 -10.999 110.925 1.00 49.78 178 LEU A CA 1
ATOM 1353 C C . LEU A 1 178 ? -67.788 -12.081 111.846 1.00 49.78 178 LEU A C 1
ATOM 1355 O O . LEU A 1 178 ? -68.257 -13.220 111.843 1.00 49.78 178 LEU A O 1
ATOM 1359 N N . LYS A 1 179 ? -66.823 -11.722 112.695 1.00 54.03 179 LYS A N 1
ATOM 1360 C CA . LYS A 1 179 ? -66.622 -12.440 113.958 1.00 54.03 179 LYS A CA 1
ATOM 1361 C C . LYS A 1 179 ? -67.410 -11.709 115.032 1.00 54.03 179 LYS A C 1
ATOM 1363 O O . LYS A 1 179 ? -66.954 -10.725 115.600 1.00 54.03 179 LYS A O 1
ATOM 1368 N N . MET A 1 180 ? -68.631 -12.204 115.197 1.00 45.91 180 MET A N 1
ATOM 1369 C CA . MET A 1 180 ? -69.508 -11.991 116.338 1.00 45.91 180 MET A CA 1
ATOM 1370 C C . MET A 1 180 ? -68.783 -12.306 117.647 1.00 45.91 180 MET A C 1
ATOM 1372 O O . MET A 1 180 ? -68.015 -13.269 117.728 1.00 45.91 180 MET A O 1
ATOM 1376 N N . ASP A 1 181 ? -69.096 -11.493 118.649 1.00 50.22 181 ASP A N 1
ATOM 1377 C CA . ASP A 1 181 ? -68.821 -11.706 120.061 1.00 50.22 181 ASP A CA 1
ATOM 1378 C C . ASP A 1 181 ? -69.154 -13.136 120.505 1.00 50.22 181 ASP A C 1
ATOM 1380 O O . ASP A 1 181 ? -70.207 -13.692 120.187 1.00 50.22 181 ASP A O 1
ATOM 1384 N N . GLY A 1 182 ? -68.238 -13.718 121.273 1.00 49.47 182 GLY A N 1
ATOM 1385 C CA . GLY A 1 182 ? -68.345 -15.057 121.836 1.00 49.47 182 GLY A CA 1
ATOM 1386 C C . GLY A 1 182 ? -67.656 -15.117 123.189 1.00 49.47 182 GLY A C 1
ATOM 1387 O O . GLY A 1 182 ? -66.615 -15.749 123.340 1.00 49.47 182 GLY A O 1
ATOM 1388 N N . ASP A 1 183 ? -68.247 -14.400 124.141 1.00 59.09 183 ASP A N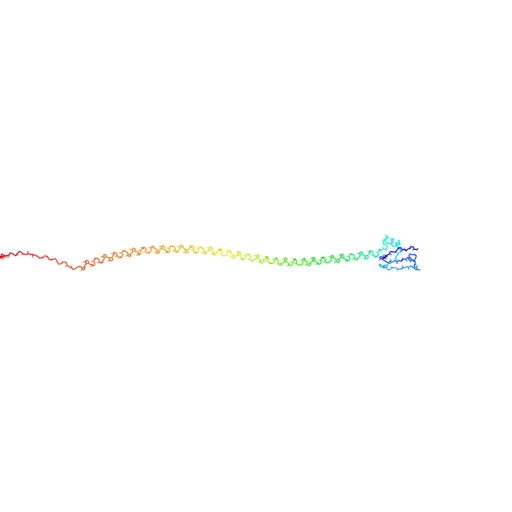 1
ATOM 1389 C CA . ASP A 1 183 ? -68.152 -14.629 125.579 1.00 59.09 183 ASP A CA 1
ATOM 1390 C C . ASP A 1 183 ? -68.133 -16.130 125.919 1.00 59.09 183 ASP A C 1
ATOM 1392 O O . ASP A 1 183 ? -69.022 -16.882 125.518 1.00 59.09 183 ASP A O 1
ATOM 1396 N N . SER A 1 184 ? -67.106 -16.572 126.647 1.00 46.66 184 SER A N 1
ATOM 1397 C CA . SER A 1 184 ? -67.256 -17.286 127.925 1.00 46.66 184 SER A CA 1
ATOM 1398 C C . SER A 1 184 ? -65.990 -18.055 128.317 1.00 46.66 184 SER A C 1
ATOM 1400 O O . SER A 1 184 ? -65.354 -18.735 127.519 1.00 46.66 184 SER A O 1
ATOM 1402 N N . GLY A 1 185 ? -65.692 -18.025 129.619 1.00 47.19 185 GLY A N 1
ATOM 1403 C CA . GLY A 1 185 ? -65.266 -19.249 130.298 1.00 47.19 185 GLY A CA 1
ATOM 1404 C C . GLY A 1 185 ? -63.793 -19.375 130.668 1.00 47.19 185 GLY A C 1
ATOM 1405 O O . GLY A 1 185 ? -63.031 -20.096 130.037 1.00 47.19 185 GLY A O 1
ATOM 1406 N N . LYS A 1 186 ? -63.446 -18.789 131.819 1.00 48.12 186 LYS A N 1
ATOM 1407 C CA . LYS A 1 186 ? -62.387 -19.271 132.722 1.00 48.12 186 LYS A CA 1
ATOM 1408 C C . LYS A 1 186 ? -62.398 -20.800 132.834 1.00 48.12 186 LYS A C 1
ATOM 1410 O O . LYS A 1 186 ? -63.468 -21.360 133.067 1.00 48.12 186 LYS A O 1
ATOM 1415 N N . SER A 1 187 ? -61.221 -21.425 132.908 1.00 50.72 187 SER A N 1
ATOM 1416 C CA . SER A 1 187 ? -60.854 -22.305 134.034 1.00 50.72 187 SER A CA 1
ATOM 1417 C C . SER A 1 187 ? -59.420 -22.843 133.932 1.00 50.72 187 SER A C 1
ATOM 1419 O O . SER A 1 187 ? -59.121 -23.578 133.002 1.00 50.72 187 SER A O 1
ATOM 1421 N N . LYS A 1 188 ? -58.655 -22.531 134.991 1.00 44.59 188 LYS A N 1
ATOM 1422 C CA . LYS A 1 188 ? -57.498 -23.223 135.600 1.00 44.59 188 LYS A CA 1
ATOM 1423 C C . LYS A 1 188 ? -56.166 -23.305 134.859 1.00 44.59 188 LYS A C 1
ATOM 1425 O O . LYS A 1 188 ? -56.049 -24.077 133.891 1.00 44.59 188 LYS A O 1
#